Protein AF-A0A2V7QAJ4-F1 (afdb_monomer_lite)

Radius of gyration: 32.09 Å; chains: 1; bounding box: 69×44×120 Å

Structure (mmCIF, N/CA/C/O backbone):
data_AF-A0A2V7QAJ4-F1
#
_entry.id   AF-A0A2V7QAJ4-F1
#
loop_
_atom_site.group_PDB
_atom_site.id
_atom_site.type_symbol
_atom_site.label_atom_id
_atom_site.label_alt_id
_atom_site.label_comp_id
_atom_site.label_asym_id
_atom_site.label_entity_id
_atom_site.label_seq_id
_atom_site.pdbx_PDB_ins_code
_atom_site.Cartn_x
_atom_site.Cartn_y
_atom_site.Cartn_z
_atom_site.occupancy
_atom_site.B_iso_or_equiv
_atom_site.auth_seq_id
_atom_site.auth_comp_id
_atom_site.auth_asym_id
_atom_site.auth_atom_id
_atom_site.pdbx_PDB_model_num
ATOM 1 N N . MET A 1 1 ? 39.651 -13.784 -76.657 1.00 43.91 1 MET A N 1
ATOM 2 C CA . MET A 1 1 ? 39.471 -14.803 -75.606 1.00 43.91 1 MET A CA 1
ATOM 3 C C . MET A 1 1 ? 40.485 -14.527 -74.500 1.00 43.91 1 MET A C 1
ATOM 5 O O . MET A 1 1 ? 41.572 -15.061 -74.584 1.00 43.91 1 MET A O 1
ATOM 9 N N . VAL A 1 2 ? 40.172 -13.654 -73.534 1.00 36.41 2 VAL A N 1
ATOM 10 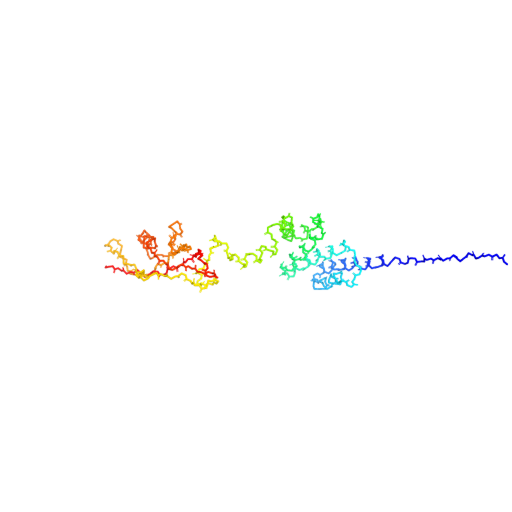C CA . VAL A 1 2 ? 40.742 -13.647 -72.169 1.00 36.41 2 VAL A CA 1
ATOM 11 C C . VAL A 1 2 ? 39.676 -13.014 -71.274 1.00 36.41 2 VAL A C 1
ATOM 13 O O . VAL A 1 2 ? 39.059 -12.019 -71.649 1.00 36.41 2 VAL A O 1
ATOM 16 N N . ALA A 1 3 ? 39.391 -13.705 -70.178 1.00 40.41 3 ALA A N 1
ATOM 17 C CA . ALA A 1 3 ? 38.249 -13.535 -69.302 1.00 40.41 3 ALA A CA 1
ATOM 18 C C . ALA A 1 3 ? 38.447 -12.413 -68.272 1.00 40.41 3 ALA A C 1
ATOM 20 O O . ALA A 1 3 ? 39.547 -11.900 -68.082 1.00 40.41 3 ALA A O 1
ATOM 21 N N . GLY A 1 4 ? 37.329 -12.032 -67.655 1.00 43.16 4 GLY A N 1
ATOM 22 C CA . GLY A 1 4 ? 37.155 -10.833 -66.851 1.00 43.16 4 GLY A CA 1
ATOM 23 C C . GLY A 1 4 ? 37.931 -10.773 -65.537 1.00 43.16 4 GLY A C 1
ATOM 24 O O . GLY A 1 4 ? 38.323 -11.779 -64.955 1.00 43.16 4 GLY A O 1
ATOM 25 N N . LEU A 1 5 ? 38.015 -9.551 -65.023 1.00 40.97 5 LEU A N 1
ATOM 26 C CA . LEU A 1 5 ? 38.051 -9.274 -63.593 1.00 40.97 5 LEU A CA 1
ATOM 27 C C . LEU A 1 5 ? 37.126 -8.081 -63.347 1.00 40.97 5 LEU A C 1
ATOM 29 O O . LEU A 1 5 ? 37.508 -6.922 -63.487 1.00 40.97 5 LEU A O 1
ATOM 33 N N . ALA A 1 6 ? 35.865 -8.388 -63.044 1.00 43.94 6 ALA A N 1
ATOM 34 C CA . ALA A 1 6 ? 34.938 -7.421 -62.484 1.00 43.94 6 ALA A CA 1
ATOM 35 C C . ALA A 1 6 ? 35.258 -7.309 -60.991 1.00 43.94 6 ALA A C 1
ATOM 37 O O . ALA A 1 6 ? 34.938 -8.200 -60.205 1.00 43.94 6 ALA A O 1
ATOM 38 N N . LEU A 1 7 ? 35.945 -6.232 -60.615 1.00 40.53 7 LEU A N 1
ATOM 39 C CA . LEU A 1 7 ? 36.158 -5.868 -59.223 1.00 40.53 7 LEU A CA 1
ATOM 40 C C . LEU A 1 7 ? 34.846 -5.263 -58.703 1.00 40.53 7 LEU A C 1
ATOM 42 O O . LEU A 1 7 ? 34.593 -4.069 -58.857 1.00 40.53 7 LEU A O 1
ATOM 46 N N . ALA A 1 8 ? 33.975 -6.107 -58.152 1.00 45.41 8 ALA A N 1
ATOM 47 C CA . ALA A 1 8 ? 32.801 -5.657 -57.418 1.00 45.41 8 ALA A CA 1
ATOM 48 C C . ALA A 1 8 ? 33.274 -5.044 -56.093 1.00 45.41 8 ALA A C 1
ATOM 50 O O . ALA A 1 8 ? 33.568 -5.746 -55.127 1.00 45.41 8 ALA A O 1
ATOM 51 N N . LEU A 1 9 ? 33.406 -3.718 -56.076 1.00 42.41 9 LEU A N 1
ATOM 52 C CA . LEU A 1 9 ? 33.613 -2.950 -54.859 1.00 42.41 9 LEU A CA 1
ATOM 53 C C . LEU A 1 9 ? 32.264 -2.873 -54.133 1.00 42.41 9 LEU A C 1
ATOM 55 O O . LEU A 1 9 ? 31.487 -1.938 -54.320 1.00 42.41 9 LEU A O 1
ATOM 59 N N . GLU A 1 10 ? 31.954 -3.900 -53.347 1.00 47.50 10 GLU A N 1
ATOM 60 C CA . GLU A 1 10 ? 30.827 -3.861 -52.421 1.00 47.50 10 GLU A CA 1
ATOM 61 C C . GLU A 1 10 ? 31.155 -2.851 -51.317 1.00 47.50 10 GLU A C 1
ATOM 63 O O . GLU A 1 10 ? 31.807 -3.154 -50.316 1.00 47.50 10 GLU A O 1
ATOM 68 N N . LEU A 1 11 ? 30.721 -1.607 -51.520 1.00 44.81 11 LEU A N 1
ATOM 69 C CA . LEU A 1 11 ? 30.585 -0.623 -50.456 1.00 44.81 11 LEU A CA 1
ATOM 70 C C . LEU A 1 11 ? 29.488 -1.122 -49.515 1.00 44.81 11 LEU A C 1
ATOM 72 O O . LEU A 1 11 ? 28.320 -0.754 -49.634 1.00 44.81 11 LEU A O 1
ATOM 76 N N . GLY A 1 12 ? 29.879 -1.978 -48.574 1.00 48.22 12 GLY A N 1
ATOM 77 C CA . GLY A 1 12 ? 29.101 -2.276 -47.385 1.00 48.22 12 GLY A CA 1
ATOM 78 C C . GLY A 1 12 ? 28.937 -0.993 -46.581 1.00 48.22 12 GLY A C 1
ATOM 79 O O . GLY A 1 12 ? 29.720 -0.701 -45.681 1.00 48.22 12 GLY A O 1
ATOM 80 N N . VAL A 1 13 ? 27.931 -0.192 -46.929 1.00 47.53 13 VAL A N 1
ATOM 81 C CA . VAL A 1 13 ? 27.466 0.916 -46.101 1.00 47.53 13 VAL A CA 1
ATOM 82 C C . VAL A 1 13 ? 26.958 0.279 -44.819 1.00 47.53 13 VAL A C 1
ATOM 84 O O . VAL A 1 13 ? 25.861 -0.263 -44.792 1.00 47.53 13 VAL A O 1
ATOM 87 N N . THR A 1 14 ? 27.768 0.297 -43.763 1.00 45.50 14 THR A N 1
ATOM 88 C CA . THR A 1 14 ? 27.330 -0.082 -42.421 1.00 45.50 14 THR A CA 1
ATOM 89 C C . THR A 1 14 ? 26.344 0.988 -41.943 1.00 45.50 14 THR A C 1
ATOM 91 O O . THR A 1 14 ? 26.785 2.076 -41.559 1.00 45.50 14 THR A O 1
ATOM 94 N N . PRO A 1 15 ? 25.021 0.740 -41.917 1.00 55.50 15 PRO A N 1
ATOM 95 C CA . PRO A 1 15 ? 24.045 1.763 -41.535 1.00 55.50 15 PRO A CA 1
ATOM 96 C C . PRO A 1 15 ? 24.097 2.070 -40.028 1.00 55.50 15 PRO A C 1
ATOM 98 O O . PRO A 1 15 ? 23.429 2.982 -39.547 1.00 55.50 15 PRO A O 1
ATOM 101 N N . GLY A 1 16 ? 24.887 1.303 -39.267 1.00 54.41 16 GLY A N 1
ATOM 102 C CA . GLY A 1 16 ? 24.935 1.361 -37.810 1.00 54.41 16 GLY A CA 1
ATOM 103 C C . GLY A 1 16 ? 25.541 2.645 -37.248 1.00 54.41 16 GLY A C 1
ATOM 104 O O . GLY A 1 16 ? 25.055 3.137 -36.237 1.00 54.41 16 GLY A O 1
ATOM 105 N N . VAL A 1 17 ? 26.550 3.233 -37.901 1.00 59.56 17 VAL A N 1
ATOM 106 C CA . VAL A 1 17 ? 27.329 4.330 -37.292 1.00 59.56 17 VAL A CA 1
ATOM 107 C C . VAL A 1 17 ? 26.539 5.644 -37.242 1.00 59.56 17 VAL A C 1
ATOM 109 O O . VAL A 1 17 ? 26.526 6.316 -36.213 1.00 59.56 17 VAL A O 1
ATOM 112 N N . ALA A 1 18 ? 25.820 5.995 -38.314 1.00 59.19 18 ALA A N 1
ATOM 113 C CA . ALA A 1 18 ? 25.045 7.240 -38.372 1.00 59.19 18 ALA A CA 1
ATOM 114 C C . ALA A 1 18 ? 23.771 7.195 -37.502 1.00 59.19 18 ALA A C 1
ATOM 116 O O . ALA A 1 18 ? 23.409 8.196 -36.883 1.00 59.19 18 ALA A O 1
ATOM 117 N N . GLY A 1 19 ? 23.104 6.036 -37.421 1.00 58.62 19 GLY A N 1
ATOM 118 C CA . GLY A 1 19 ? 21.935 5.842 -36.552 1.00 58.62 19 GLY A CA 1
ATOM 119 C C . GLY A 1 19 ? 22.295 5.870 -35.064 1.00 58.62 19 GLY A C 1
ATOM 120 O O . GLY A 1 19 ? 21.632 6.543 -34.276 1.00 58.62 19 GLY A O 1
ATOM 121 N N . GLN A 1 20 ? 23.406 5.226 -34.700 1.00 60.25 20 GLN A N 1
ATOM 122 C CA . GLN A 1 20 ? 23.940 5.221 -33.339 1.00 60.25 20 GLN A CA 1
ATOM 123 C C . GLN A 1 20 ? 24.362 6.621 -32.868 1.00 60.25 20 GLN A C 1
ATOM 125 O O . GLN A 1 20 ? 24.009 7.020 -31.759 1.00 60.25 20 GLN A O 1
ATOM 130 N N . ALA A 1 21 ? 25.055 7.395 -33.714 1.00 62.06 21 ALA A N 1
ATOM 131 C CA . ALA A 1 21 ? 25.419 8.780 -33.399 1.00 62.06 21 ALA A CA 1
ATOM 132 C C . ALA A 1 21 ? 24.175 9.634 -33.099 1.00 62.06 21 ALA A C 1
ATOM 134 O O . ALA A 1 21 ? 24.108 10.307 -32.074 1.00 62.06 21 ALA A O 1
ATOM 135 N N . ARG A 1 22 ? 23.122 9.489 -33.916 1.00 81.31 22 ARG A N 1
ATOM 136 C CA . ARG A 1 22 ? 21.853 10.203 -33.729 1.00 81.31 22 ARG A CA 1
ATOM 137 C C . ARG A 1 22 ? 21.166 9.868 -32.399 1.00 81.31 22 ARG A C 1
ATOM 139 O O . ARG A 1 22 ? 20.592 10.755 -31.773 1.00 81.31 22 ARG A O 1
ATOM 146 N N . ALA A 1 23 ? 21.203 8.610 -31.956 1.00 84.12 23 ALA A N 1
ATOM 147 C CA . ALA A 1 23 ? 20.630 8.211 -30.670 1.00 84.12 23 ALA A CA 1
ATOM 148 C C . ALA A 1 23 ? 21.408 8.814 -29.487 1.00 84.12 23 ALA A C 1
ATOM 150 O O . ALA A 1 23 ? 20.804 9.377 -28.571 1.00 84.12 23 ALA A O 1
ATOM 151 N N . ALA A 1 24 ? 22.741 8.757 -29.530 1.00 85.38 24 ALA A N 1
ATOM 152 C CA . ALA A 1 24 ? 23.599 9.351 -28.508 1.00 85.38 24 ALA A CA 1
ATOM 153 C C . ALA A 1 24 ? 23.416 10.880 -28.406 1.00 85.38 24 ALA A C 1
ATOM 155 O O . ALA A 1 24 ? 23.340 11.421 -27.294 1.00 85.38 24 ALA A O 1
ATOM 156 N N . ASP A 1 25 ? 23.263 11.562 -29.544 1.00 89.88 25 ASP A N 1
ATOM 157 C CA . ASP A 1 25 ? 22.995 13.002 -29.613 1.00 89.88 25 ASP A CA 1
ATOM 158 C C . ASP A 1 25 ? 21.660 13.360 -28.949 1.00 89.88 25 ASP A C 1
ATOM 160 O O . ASP A 1 25 ? 21.591 14.299 -28.156 1.00 89.88 25 ASP A O 1
ATOM 164 N N . LEU A 1 26 ? 20.605 12.573 -29.188 1.00 91.56 26 LEU A N 1
ATOM 165 C CA . LEU A 1 26 ? 19.290 12.776 -28.568 1.00 91.56 26 LEU A CA 1
ATOM 166 C C . LEU A 1 26 ? 19.329 12.609 -27.042 1.00 91.56 26 LEU A C 1
ATOM 168 O O . LEU A 1 26 ? 18.737 13.416 -26.324 1.00 91.56 26 LEU A O 1
ATOM 172 N N . VAL A 1 27 ? 20.049 11.608 -26.522 1.00 90.81 27 VAL A N 1
ATOM 173 C CA . VAL A 1 27 ? 20.212 11.429 -25.065 1.00 90.81 27 VAL A CA 1
ATOM 174 C C . VAL A 1 27 ? 21.027 12.576 -24.459 1.00 90.81 27 VAL A C 1
ATOM 176 O O . VAL A 1 27 ? 20.774 13.000 -23.330 1.00 90.81 27 VAL A O 1
ATOM 179 N N . THR A 1 28 ? 22.019 13.093 -25.184 1.00 90.50 28 THR A N 1
ATOM 180 C CA . THR A 1 28 ? 22.813 14.255 -24.750 1.00 90.50 28 THR A CA 1
ATOM 181 C C . THR A 1 28 ? 21.965 15.527 -24.736 1.00 90.50 28 THR A C 1
ATOM 183 O O . THR A 1 28 ? 21.948 16.245 -23.736 1.00 90.50 28 THR A O 1
ATOM 186 N N . ALA A 1 29 ? 21.173 15.757 -25.784 1.00 91.62 29 ALA A N 1
ATOM 187 C CA . ALA A 1 29 ? 20.234 16.869 -25.859 1.00 91.62 29 ALA A CA 1
ATOM 188 C C . ALA A 1 29 ? 19.175 16.800 -24.746 1.00 91.62 29 ALA A C 1
ATOM 190 O O . ALA A 1 29 ? 18.878 17.815 -24.120 1.00 91.62 29 ALA A O 1
ATOM 191 N N . ALA A 1 30 ? 18.653 15.612 -24.431 1.00 93.62 30 ALA A N 1
ATOM 192 C CA . ALA A 1 30 ? 17.690 15.434 -23.345 1.00 93.62 30 ALA A CA 1
ATOM 193 C C . ALA A 1 30 ? 18.258 15.815 -21.967 1.00 93.62 30 ALA A C 1
ATOM 195 O O . ALA A 1 30 ? 17.577 16.463 -21.175 1.00 93.62 30 ALA A O 1
ATOM 196 N N . ARG A 1 31 ? 19.521 15.465 -21.693 1.00 90.25 31 ARG A N 1
ATOM 197 C CA . ARG A 1 31 ? 20.224 15.873 -20.464 1.00 90.25 31 ARG A CA 1
ATOM 198 C C . ARG A 1 31 ? 20.394 17.387 -20.372 1.00 90.25 31 ARG A C 1
ATOM 200 O O . ARG A 1 31 ? 20.190 17.957 -19.304 1.00 90.25 31 ARG A O 1
ATOM 207 N N . ALA A 1 32 ? 20.715 18.043 -21.486 1.00 90.50 32 ALA A N 1
ATOM 208 C CA . ALA A 1 32 ? 20.795 19.500 -21.531 1.00 90.50 32 ALA A CA 1
ATOM 209 C C . ALA A 1 32 ? 19.436 20.157 -21.216 1.00 90.50 32 ALA A C 1
ATOM 211 O O . ALA A 1 32 ? 19.395 21.158 -20.503 1.00 90.50 32 ALA A O 1
ATOM 212 N N . GLN A 1 33 ? 18.321 19.564 -21.666 1.00 91.25 33 GLN A N 1
ATOM 213 C CA . GLN A 1 33 ? 16.976 20.054 -21.331 1.00 91.25 33 GLN A CA 1
ATOM 214 C C . GLN A 1 33 ? 16.664 19.956 -19.833 1.00 91.25 33 GLN A C 1
ATOM 216 O O . GLN A 1 33 ? 16.015 20.852 -19.300 1.00 91.25 33 GLN A O 1
ATOM 221 N N . LEU A 1 34 ? 17.154 18.920 -19.141 1.00 87.94 34 LEU A N 1
ATOM 222 C CA . LEU A 1 34 ? 17.021 18.821 -17.684 1.00 87.94 34 LEU A CA 1
ATOM 223 C C . LEU A 1 34 ? 17.741 19.977 -16.976 1.00 87.94 34 LEU A C 1
ATOM 225 O O . LEU A 1 34 ? 17.144 20.624 -16.122 1.00 87.94 34 LEU A O 1
ATOM 229 N N . GLY A 1 35 ? 18.983 20.282 -17.371 1.00 84.00 35 GLY A N 1
ATOM 230 C CA . GLY A 1 35 ? 19.733 21.419 -16.820 1.00 84.00 35 GLY A CA 1
ATOM 231 C C . GLY A 1 35 ? 19.075 22.778 -17.093 1.00 84.00 35 GLY A C 1
ATOM 232 O O . GLY A 1 35 ? 19.204 23.696 -16.292 1.00 84.00 35 GLY A O 1
ATOM 233 N N . ALA A 1 36 ? 18.325 22.891 -18.193 1.00 88.19 36 ALA A N 1
ATOM 234 C CA . ALA A 1 36 ? 17.549 24.079 -18.547 1.00 88.19 36 ALA A CA 1
ATOM 235 C C . ALA A 1 36 ? 16.146 24.138 -17.899 1.00 88.19 36 ALA A C 1
ATOM 237 O O . ALA A 1 36 ? 15.409 25.087 -18.154 1.00 88.19 36 ALA A O 1
ATOM 238 N N . GLY A 1 37 ? 15.743 23.135 -17.106 1.00 87.44 37 GLY A N 1
ATOM 239 C CA . GLY A 1 37 ? 14.404 23.044 -16.500 1.00 87.44 37 GLY A CA 1
ATOM 240 C C . GLY A 1 37 ? 13.281 22.611 -17.457 1.00 87.44 37 GLY A C 1
ATOM 241 O O . GLY A 1 37 ? 12.123 22.506 -17.056 1.00 87.44 37 GLY A O 1
ATOM 242 N N . ASN A 1 38 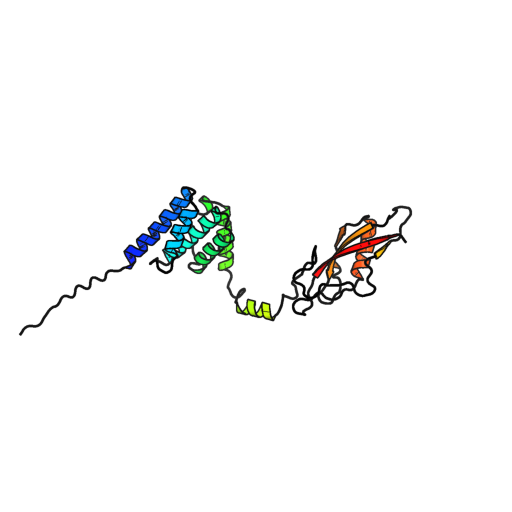? 13.599 22.293 -18.712 1.00 91.62 38 ASN A N 1
ATOM 243 C CA . ASN A 1 38 ? 12.644 21.939 -19.766 1.00 91.62 38 ASN A CA 1
ATOM 244 C C . ASN A 1 38 ? 12.375 20.427 -19.805 1.00 91.62 38 ASN A C 1
ATOM 246 O O . ASN A 1 38 ? 12.629 19.743 -20.803 1.00 91.62 38 ASN A O 1
ATOM 250 N N . VAL A 1 39 ? 11.864 19.889 -18.701 1.00 91.81 39 VAL A N 1
ATOM 251 C CA . VAL A 1 39 ? 11.714 18.439 -18.496 1.00 91.81 39 VAL A CA 1
ATOM 252 C C . VAL A 1 39 ? 10.883 17.768 -19.602 1.00 91.81 39 VAL A C 1
ATOM 254 O O . VAL A 1 39 ? 11.243 16.694 -20.083 1.00 91.81 39 VAL A O 1
ATOM 257 N N . ASP A 1 40 ? 9.813 18.410 -20.072 1.00 92.19 40 ASP A N 1
ATOM 258 C CA . ASP A 1 40 ? 8.952 17.863 -21.129 1.00 92.19 40 ASP A CA 1
ATOM 259 C C . ASP A 1 40 ? 9.665 17.691 -22.471 1.00 92.19 40 ASP A C 1
ATOM 261 O O . ASP A 1 40 ? 9.545 16.642 -23.108 1.00 92.19 40 ASP A O 1
ATOM 265 N N . SER A 1 41 ? 10.472 18.675 -22.866 1.00 93.25 41 SER A N 1
ATOM 266 C CA . SER A 1 41 ? 11.279 18.607 -24.087 1.00 93.25 41 SER A CA 1
ATOM 267 C C . SER A 1 41 ? 12.276 17.454 -24.024 1.00 93.25 41 SER A C 1
ATOM 269 O O . SER A 1 41 ? 12.436 16.707 -24.989 1.00 93.25 41 SER A O 1
ATOM 271 N N . GLY A 1 42 ? 12.911 17.255 -22.867 1.00 93.44 42 GLY A N 1
ATOM 272 C CA . GLY A 1 42 ? 13.821 16.132 -22.671 1.00 93.44 42 GLY A CA 1
ATOM 273 C C . GLY A 1 42 ? 13.116 14.771 -22.736 1.00 93.44 42 GLY A C 1
ATOM 274 O O . GLY A 1 42 ? 13.637 13.843 -23.353 1.00 93.44 42 GLY A O 1
ATOM 275 N N . LEU A 1 43 ? 11.902 14.648 -22.187 1.00 95.75 43 LEU A N 1
ATOM 276 C CA . LEU A 1 43 ? 11.114 13.412 -22.271 1.00 95.75 43 LEU A CA 1
ATOM 277 C C . LEU A 1 43 ? 10.720 13.061 -23.712 1.00 95.75 43 LEU A C 1
ATOM 279 O O . LEU A 1 43 ? 10.751 11.884 -24.073 1.00 95.75 43 LEU A O 1
ATOM 283 N N . VAL A 1 44 ? 10.391 14.058 -24.539 1.00 95.25 44 VAL A N 1
ATOM 284 C CA . VAL A 1 44 ? 10.104 13.854 -25.970 1.00 95.25 44 VAL A CA 1
ATOM 285 C C . VAL A 1 44 ? 11.341 13.334 -26.705 1.00 95.25 44 VAL A C 1
ATOM 287 O O . VAL A 1 44 ? 11.245 12.348 -27.434 1.00 95.25 44 VAL A O 1
ATOM 290 N N . LEU A 1 45 ? 12.512 13.935 -26.468 1.00 94.25 45 LEU A N 1
ATOM 291 C CA . LEU A 1 45 ? 13.774 13.512 -27.090 1.00 94.25 45 LEU A CA 1
ATOM 292 C C . LEU A 1 45 ? 14.128 12.059 -26.748 1.00 94.25 45 LEU A C 1
ATOM 294 O O . LEU A 1 45 ? 14.516 11.289 -27.624 1.00 94.25 45 LEU A O 1
ATOM 298 N N . LEU A 1 46 ? 13.938 11.656 -25.492 1.00 95.75 46 LEU A N 1
ATOM 299 C CA . LEU A 1 46 ? 14.171 10.275 -25.059 1.00 95.75 46 LEU A CA 1
ATOM 300 C C . LEU A 1 46 ? 13.131 9.307 -25.629 1.00 95.75 46 LEU A C 1
ATOM 302 O O . LEU A 1 46 ? 13.461 8.164 -25.933 1.00 95.75 46 LEU A O 1
ATOM 306 N N . GLY A 1 47 ? 11.893 9.767 -25.831 1.00 92.81 47 GLY A N 1
ATOM 307 C CA . GLY A 1 47 ? 10.864 9.014 -26.546 1.00 92.81 47 GLY A CA 1
ATOM 308 C C . GLY A 1 47 ? 11.292 8.635 -27.965 1.00 92.81 47 GLY A C 1
ATOM 309 O O . GLY A 1 47 ? 11.062 7.503 -28.374 1.00 92.81 47 GLY A O 1
ATOM 310 N N . LEU A 1 48 ? 11.989 9.530 -28.676 1.00 90.81 48 LEU A N 1
ATOM 311 C CA . LEU A 1 48 ? 12.503 9.256 -30.024 1.00 90.81 48 LEU A CA 1
ATOM 312 C C . LEU A 1 48 ? 13.577 8.160 -30.037 1.00 90.81 48 LEU A C 1
ATOM 314 O O . LEU A 1 48 ? 13.612 7.358 -30.964 1.00 90.81 48 LEU A O 1
ATOM 318 N N . VAL A 1 49 ? 14.439 8.098 -29.016 1.00 92.25 49 VAL A N 1
ATOM 319 C CA . VAL A 1 49 ? 15.468 7.043 -28.899 1.00 92.25 49 VAL A CA 1
ATOM 320 C C . VAL A 1 49 ? 14.842 5.682 -28.599 1.00 92.25 49 VAL A C 1
ATOM 322 O O . VAL A 1 49 ? 15.323 4.654 -29.071 1.00 92.25 49 VAL A O 1
ATOM 325 N N . LEU A 1 50 ? 13.768 5.677 -27.807 1.00 92.19 50 LEU A N 1
ATOM 326 C CA . LEU A 1 50 ? 13.064 4.465 -27.388 1.00 92.19 50 LEU A CA 1
ATOM 327 C C . LEU A 1 50 ? 12.022 3.982 -28.403 1.00 92.19 50 LEU A C 1
ATOM 329 O O . LEU A 1 50 ? 11.489 2.884 -28.238 1.00 92.19 50 LEU A O 1
ATOM 333 N N . ASP A 1 51 ? 11.732 4.764 -29.443 1.00 88.44 51 ASP A N 1
ATOM 334 C CA . ASP A 1 51 ? 10.901 4.310 -30.550 1.00 88.44 51 ASP A CA 1
ATOM 335 C C . ASP A 1 51 ? 11.598 3.142 -31.264 1.00 88.44 51 ASP A C 1
ATOM 337 O O . ASP A 1 51 ? 12.751 3.234 -31.687 1.00 88.44 51 ASP A O 1
ATOM 341 N N . SER A 1 52 ? 10.875 2.032 -31.417 1.00 76.38 52 SER A N 1
ATOM 342 C CA . SER A 1 52 ? 11.320 0.834 -32.141 1.00 76.38 52 SER A CA 1
ATOM 343 C C . SER A 1 52 ? 11.815 1.105 -33.569 1.00 76.38 52 SER A C 1
ATOM 345 O O . SER A 1 52 ? 12.581 0.312 -34.112 1.00 76.38 52 SER A O 1
ATOM 347 N N . ARG A 1 53 ? 11.391 2.221 -34.173 1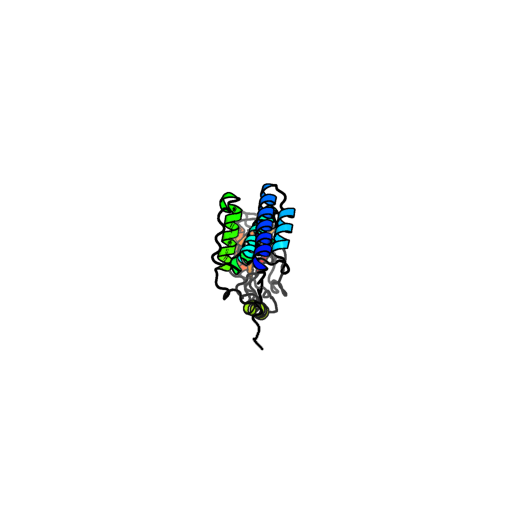.00 80.50 53 ARG A N 1
ATOM 348 C CA . ARG A 1 53 ? 11.775 2.667 -35.517 1.00 80.50 53 ARG A CA 1
ATOM 349 C C . ARG A 1 53 ? 13.155 3.324 -35.552 1.00 80.50 53 ARG A C 1
ATOM 351 O O . ARG A 1 53 ? 13.731 3.456 -36.630 1.00 80.50 53 ARG A O 1
ATOM 358 N N . THR A 1 54 ? 13.696 3.731 -34.404 1.00 79.75 54 THR A N 1
ATOM 359 C CA . THR A 1 54 ? 15.023 4.339 -34.304 1.00 79.75 54 THR A CA 1
ATOM 360 C C . THR A 1 54 ? 16.091 3.256 -34.159 1.00 79.75 54 THR A C 1
ATOM 362 O O . THR A 1 54 ? 16.039 2.394 -33.275 1.00 79.75 54 THR A O 1
ATOM 365 N N . VAL A 1 55 ? 17.106 3.314 -35.024 1.00 80.44 55 VAL A N 1
ATOM 366 C CA . VAL A 1 55 ? 18.293 2.458 -34.921 1.00 80.44 55 VAL A CA 1
ATOM 367 C C . VAL A 1 55 ? 19.157 2.969 -33.767 1.00 80.44 55 VAL A C 1
ATOM 369 O O . VAL A 1 55 ? 19.946 3.891 -33.937 1.00 80.44 55 VAL A O 1
ATOM 372 N N . ALA A 1 56 ? 18.979 2.378 -32.588 1.00 83.50 56 ALA A N 1
ATOM 373 C CA . ALA A 1 56 ? 19.736 2.675 -31.375 1.00 83.50 56 ALA A CA 1
ATOM 374 C C . ALA A 1 56 ? 20.422 1.403 -30.864 1.00 83.50 56 ALA A C 1
ATOM 376 O O . ALA A 1 56 ? 19.859 0.305 -30.965 1.00 83.50 56 ALA A O 1
ATOM 377 N N . THR A 1 57 ? 21.626 1.533 -30.302 1.00 86.25 57 THR A N 1
ATOM 378 C CA . THR A 1 57 ? 22.277 0.390 -29.652 1.00 86.25 57 THR A CA 1
ATOM 379 C C . THR A 1 57 ? 21.562 0.037 -28.351 1.00 86.25 57 THR A C 1
ATOM 381 O O . THR A 1 57 ? 20.815 0.837 -27.789 1.00 86.25 57 THR A O 1
ATOM 384 N N . GLU A 1 58 ? 21.796 -1.169 -27.838 1.00 86.44 58 GLU A N 1
ATOM 385 C CA . GLU A 1 58 ? 21.293 -1.562 -26.518 1.00 86.44 58 GLU A CA 1
ATOM 386 C C . GLU A 1 58 ? 21.763 -0.593 -25.425 1.00 86.44 58 GLU A C 1
ATOM 388 O O . GLU A 1 58 ? 20.955 -0.123 -24.627 1.00 86.44 58 GLU A O 1
ATOM 393 N N . ARG A 1 59 ? 23.036 -0.181 -25.473 1.00 86.12 59 ARG A N 1
ATOM 394 C CA . ARG A 1 59 ? 23.601 0.833 -24.575 1.00 86.12 59 ARG A CA 1
ATOM 395 C C . ARG A 1 59 ? 22.866 2.174 -24.678 1.00 86.12 59 ARG A C 1
ATOM 397 O O . ARG A 1 59 ? 22.587 2.785 -23.649 1.00 86.12 59 ARG A O 1
ATOM 404 N N . ASP A 1 60 ? 22.528 2.628 -25.886 1.00 87.62 60 ASP A N 1
ATOM 405 C CA . ASP A 1 60 ? 21.782 3.882 -26.079 1.00 87.62 60 ASP A CA 1
ATOM 406 C C . ASP A 1 60 ? 20.366 3.788 -25.508 1.00 87.62 60 ASP A C 1
ATOM 408 O O . ASP A 1 60 ? 19.893 4.733 -24.877 1.00 87.62 60 ASP A O 1
ATOM 412 N N . ARG A 1 61 ? 19.703 2.635 -25.668 1.00 91.31 61 ARG A N 1
ATOM 413 C CA . ARG A 1 61 ? 18.368 2.390 -25.104 1.00 91.31 61 ARG A CA 1
ATOM 414 C C . ARG A 1 61 ? 18.392 2.343 -23.582 1.00 91.31 61 ARG A C 1
ATOM 416 O O . ARG A 1 61 ? 17.555 2.986 -22.954 1.00 91.31 61 ARG A O 1
ATOM 423 N N . VAL A 1 62 ? 19.365 1.652 -22.989 1.00 93.19 62 VAL A N 1
ATOM 424 C CA . VAL A 1 62 ? 19.560 1.622 -21.531 1.00 93.19 62 VAL A CA 1
ATOM 425 C C . VAL A 1 62 ? 19.808 3.034 -21.000 1.00 93.19 62 VAL A C 1
ATOM 427 O O . VAL A 1 62 ? 19.114 3.475 -20.084 1.00 93.19 62 VAL A O 1
ATOM 430 N N . ASN A 1 63 ? 20.712 3.790 -21.629 1.00 91.94 63 ASN A N 1
ATOM 431 C CA . ASN A 1 63 ? 20.967 5.184 -21.267 1.00 91.94 63 ASN A CA 1
ATOM 432 C C . ASN A 1 63 ? 19.708 6.053 -21.391 1.00 91.94 63 ASN A C 1
ATOM 434 O O . ASN A 1 63 ? 19.421 6.856 -20.502 1.00 91.94 63 ASN A O 1
ATOM 438 N N . ALA A 1 64 ? 18.936 5.889 -22.465 1.00 94.56 64 ALA A N 1
ATOM 439 C CA . ALA A 1 64 ? 17.702 6.634 -22.662 1.00 94.56 64 ALA A CA 1
ATOM 440 C C . ALA A 1 64 ? 16.636 6.291 -21.609 1.00 94.56 64 ALA A C 1
ATOM 442 O O . ALA A 1 64 ? 15.941 7.191 -21.140 1.00 94.56 64 ALA A O 1
ATOM 443 N N . LEU A 1 65 ? 16.526 5.025 -21.192 1.00 96.44 65 LEU A N 1
ATOM 444 C CA . LEU A 1 65 ? 15.622 4.591 -20.121 1.00 96.44 65 LEU A CA 1
ATOM 445 C C . LEU A 1 65 ? 16.015 5.177 -18.762 1.00 96.44 65 LEU A C 1
ATOM 447 O O . LEU A 1 65 ? 15.145 5.677 -18.049 1.00 96.44 65 LEU A O 1
ATOM 451 N N . VAL A 1 66 ? 17.309 5.186 -18.424 1.00 95.75 66 VAL A N 1
ATOM 452 C CA . VAL A 1 66 ? 17.802 5.827 -17.193 1.00 95.75 66 VAL A CA 1
ATOM 453 C C . VAL A 1 66 ? 17.423 7.301 -17.181 1.00 95.75 66 VAL A C 1
ATOM 455 O O . VAL A 1 66 ? 16.751 7.755 -16.258 1.00 95.75 66 VAL A O 1
ATOM 458 N N . TRP A 1 67 ? 17.787 8.045 -18.227 1.00 95.06 67 TRP A N 1
ATOM 459 C CA . TRP A 1 67 ? 17.491 9.476 -18.286 1.00 95.06 67 TRP A CA 1
ATOM 460 C C . TRP A 1 67 ? 15.995 9.757 -18.358 1.00 95.06 67 TRP A C 1
ATOM 462 O O . TRP A 1 67 ? 15.536 10.735 -17.778 1.00 95.06 67 TRP A O 1
ATOM 472 N N . ARG A 1 68 ? 15.197 8.873 -18.968 1.00 96.81 68 ARG A N 1
ATOM 473 C CA . ARG A 1 68 ? 13.738 9.015 -18.957 1.00 96.81 68 ARG A CA 1
ATOM 474 C C . ARG A 1 68 ? 13.221 8.896 -17.533 1.00 96.81 68 ARG A C 1
ATOM 476 O O . ARG A 1 68 ? 12.384 9.700 -17.144 1.00 96.81 68 ARG A O 1
ATOM 483 N N . GLY A 1 69 ? 13.755 7.961 -16.749 1.00 95.38 69 GLY A N 1
ATOM 484 C CA . GLY A 1 69 ? 13.425 7.836 -15.335 1.00 95.38 69 GLY A CA 1
ATOM 485 C C . GLY A 1 69 ? 13.794 9.080 -14.526 1.00 95.38 69 GLY A C 1
ATOM 486 O O . GLY A 1 69 ? 12.949 9.602 -13.805 1.00 95.38 69 GLY A O 1
ATOM 487 N N . VAL A 1 70 ? 15.001 9.620 -14.727 1.00 95.50 70 VAL A N 1
ATOM 488 C CA . VAL A 1 70 ? 15.453 10.865 -14.078 1.00 95.50 70 VAL A CA 1
ATOM 489 C C . VAL A 1 70 ? 14.520 12.034 -14.405 1.00 95.50 70 VAL A C 1
ATOM 491 O O . VAL A 1 70 ? 14.063 12.736 -13.509 1.00 95.50 70 VAL A O 1
ATOM 494 N N . LEU A 1 71 ? 14.183 12.238 -15.681 1.00 94.81 71 LEU A N 1
ATOM 495 C CA . LEU A 1 71 ? 13.301 13.334 -16.080 1.00 94.81 71 LEU A CA 1
ATOM 496 C C . LEU A 1 71 ? 11.868 13.143 -15.549 1.00 94.81 71 LEU A C 1
ATOM 498 O O . LEU A 1 71 ? 11.233 14.114 -15.153 1.00 94.81 71 LEU A O 1
ATOM 502 N N . GLN A 1 72 ? 11.353 11.910 -15.485 1.00 95.38 72 GLN A N 1
ATOM 503 C CA . GLN A 1 72 ? 10.044 11.642 -14.872 1.00 95.38 72 GLN A CA 1
ATOM 504 C C . GLN A 1 72 ? 10.036 11.923 -13.363 1.00 95.38 72 GLN A C 1
ATOM 506 O O . GLN A 1 72 ? 9.035 12.432 -12.862 1.00 95.38 72 GLN A O 1
ATOM 511 N N . TYR A 1 73 ? 11.139 11.646 -12.661 1.00 94.31 73 TYR A N 1
ATOM 512 C CA . TYR A 1 73 ? 11.301 11.969 -11.240 1.00 94.31 73 TYR A CA 1
ATOM 513 C C . TYR A 1 73 ? 11.203 13.481 -11.002 1.00 94.31 73 TYR A C 1
ATOM 515 O O . TYR A 1 73 ? 10.365 13.931 -10.227 1.00 94.31 73 TYR A O 1
ATOM 523 N N . PHE A 1 74 ? 11.941 14.292 -11.768 1.00 91.25 74 PHE A N 1
ATOM 524 C CA . PHE A 1 74 ? 11.844 15.758 -11.673 1.00 91.25 74 PHE A CA 1
ATOM 525 C C . PHE A 1 74 ? 10.474 16.317 -12.090 1.00 91.25 74 PHE A C 1
ATOM 527 O O . PHE A 1 74 ? 10.119 17.431 -11.711 1.00 91.25 74 PHE A O 1
ATOM 534 N N . LYS A 1 75 ? 9.678 15.545 -12.839 1.00 90.75 75 LYS A N 1
ATOM 535 C CA . LYS A 1 75 ? 8.283 15.873 -13.167 1.00 90.75 75 LYS A CA 1
ATOM 536 C C . LYS A 1 75 ? 7.281 15.455 -12.073 1.00 90.75 75 LYS A C 1
ATOM 538 O O . LYS A 1 75 ? 6.088 15.712 -12.226 1.00 90.75 75 LYS A O 1
ATOM 543 N N . GLY A 1 76 ? 7.723 14.774 -11.013 1.00 89.44 76 GLY A N 1
ATOM 544 C CA . GLY A 1 76 ? 6.857 14.213 -9.968 1.00 89.44 76 GLY A CA 1
ATOM 545 C C . GLY A 1 76 ? 6.022 13.015 -10.438 1.00 89.44 76 GLY A C 1
ATOM 546 O O . GLY A 1 76 ? 4.890 12.826 -9.996 1.00 89.44 76 GLY A O 1
ATOM 547 N N . ARG A 1 77 ? 6.523 12.240 -11.411 1.00 89.94 77 ARG A N 1
ATOM 548 C CA . ARG A 1 77 ? 5.848 11.052 -11.966 1.00 89.94 77 ARG A CA 1
ATOM 549 C C . ARG A 1 77 ? 6.547 9.763 -11.543 1.00 89.94 77 ARG A C 1
ATOM 551 O O . ARG A 1 77 ? 7.012 8.989 -12.382 1.00 89.94 77 ARG A O 1
ATOM 558 N N . ASP A 1 78 ? 6.562 9.509 -10.242 1.00 86.19 78 ASP A N 1
ATOM 559 C CA . ASP A 1 78 ? 7.359 8.457 -9.594 1.00 86.19 78 ASP A CA 1
ATOM 560 C C . ASP A 1 78 ? 7.099 7.056 -10.165 1.00 86.19 78 ASP A C 1
ATOM 562 O O . ASP A 1 78 ? 8.025 6.275 -10.379 1.00 86.19 78 ASP A O 1
ATOM 566 N N . SER A 1 79 ? 5.846 6.725 -10.500 1.00 88.12 79 SER A N 1
ATOM 567 C CA . SER A 1 79 ? 5.516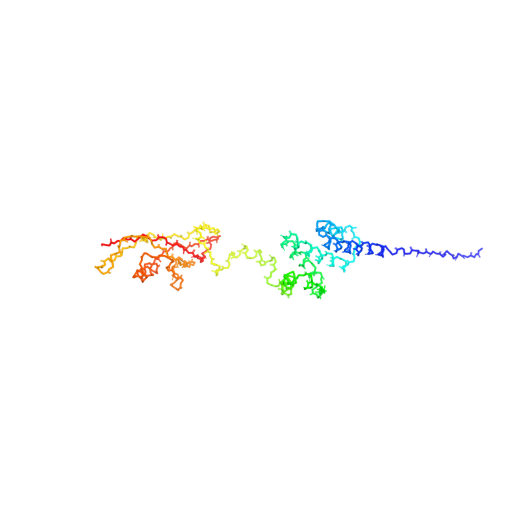 5.427 -11.110 1.00 88.12 79 SER A CA 1
ATOM 568 C C . SER A 1 79 ? 6.186 5.229 -12.474 1.00 88.12 79 SER A C 1
ATOM 570 O O . SER A 1 79 ? 6.709 4.149 -12.746 1.00 88.12 79 SER A O 1
ATOM 572 N N . LEU A 1 80 ? 6.216 6.274 -13.310 1.00 91.19 80 LEU A N 1
ATOM 573 C CA . LEU A 1 80 ? 6.870 6.236 -14.623 1.00 91.19 80 LEU A CA 1
ATOM 574 C C . LEU A 1 80 ? 8.396 6.283 -14.494 1.00 91.19 80 LEU A C 1
ATOM 576 O O . LEU A 1 80 ? 9.101 5.694 -15.320 1.00 91.19 80 LEU A O 1
ATOM 580 N N . ALA A 1 81 ? 8.907 6.962 -13.463 1.00 92.81 81 ALA A N 1
ATOM 581 C CA . ALA A 1 81 ? 10.327 6.967 -13.142 1.00 92.81 81 ALA A CA 1
ATOM 582 C C . ALA A 1 81 ? 10.808 5.552 -12.791 1.00 92.81 81 ALA A C 1
ATOM 584 O O . ALA A 1 81 ? 11.698 5.012 -13.453 1.00 92.81 81 ALA A O 1
ATOM 585 N N . HIS A 1 82 ? 10.132 4.899 -11.841 1.00 95.06 82 HIS A N 1
ATOM 586 C CA . HIS A 1 82 ? 10.426 3.528 -11.430 1.00 95.06 82 HIS A CA 1
ATOM 587 C C . HIS A 1 82 ? 10.294 2.510 -12.564 1.00 95.06 82 HIS A C 1
ATOM 589 O O . HIS A 1 82 ? 11.109 1.594 -12.664 1.00 95.06 82 HIS A O 1
ATOM 595 N N . GLU A 1 83 ? 9.282 2.646 -13.422 1.00 94.62 83 GLU A N 1
ATOM 596 C CA . GLU A 1 83 ? 9.135 1.791 -14.601 1.00 94.62 83 GLU A CA 1
ATOM 597 C C . GLU A 1 83 ? 10.325 1.941 -15.556 1.00 94.62 83 GLU A C 1
ATOM 599 O O . GLU A 1 83 ? 10.897 0.942 -15.990 1.00 94.62 83 GLU A O 1
ATOM 604 N N . SER A 1 84 ? 10.749 3.178 -15.823 1.00 95.56 84 SER A N 1
ATOM 605 C CA . SER A 1 84 ? 11.889 3.451 -16.703 1.00 95.56 84 SER A CA 1
ATOM 606 C C . SER A 1 84 ? 13.191 2.870 -16.135 1.00 95.56 84 SER A C 1
ATOM 608 O O . SER A 1 84 ? 13.930 2.204 -16.860 1.00 95.56 84 SER A O 1
ATOM 610 N N . PHE A 1 85 ? 13.437 3.024 -14.828 1.00 96.00 85 PHE A N 1
ATOM 611 C CA . PHE A 1 85 ? 14.587 2.407 -14.156 1.00 96.00 85 PHE A CA 1
ATOM 612 C C . PHE A 1 85 ? 14.531 0.882 -14.188 1.00 96.00 85 PHE A C 1
ATOM 614 O O . PHE A 1 85 ? 15.541 0.239 -14.470 1.00 96.00 85 PHE A O 1
ATOM 621 N N . ARG A 1 86 ? 13.355 0.287 -13.954 1.00 95.12 86 ARG A N 1
ATOM 622 C CA . ARG A 1 86 ? 13.176 -1.167 -14.023 1.00 95.12 86 ARG A CA 1
ATOM 623 C C . ARG A 1 86 ? 13.506 -1.683 -15.417 1.00 95.12 86 ARG A C 1
ATOM 625 O O . ARG A 1 86 ? 14.244 -2.653 -15.531 1.00 95.12 86 ARG A O 1
ATOM 632 N N . ASN A 1 87 ? 13.006 -1.022 -16.457 1.00 95.19 87 ASN A N 1
ATOM 633 C CA . ASN A 1 87 ? 13.273 -1.405 -17.841 1.00 95.19 87 ASN A CA 1
ATOM 634 C C . ASN A 1 87 ? 14.775 -1.331 -18.162 1.00 95.19 87 ASN A C 1
ATOM 636 O O . ASN A 1 87 ? 15.299 -2.241 -18.799 1.00 95.19 87 ASN A O 1
ATOM 640 N N . ALA A 1 88 ? 15.482 -0.308 -17.664 1.00 95.19 88 ALA A N 1
ATOM 641 C CA . ALA A 1 88 ? 16.936 -0.207 -17.809 1.00 95.19 88 ALA A CA 1
ATOM 642 C C . ALA A 1 88 ? 17.673 -1.356 -17.096 1.00 95.19 88 ALA A C 1
ATOM 644 O O . ALA A 1 88 ? 18.548 -1.984 -17.681 1.00 95.19 88 ALA A O 1
ATOM 645 N N . LEU A 1 89 ? 17.287 -1.665 -15.856 1.00 94.50 89 LEU A N 1
ATOM 646 C CA . LEU A 1 89 ? 17.911 -2.700 -15.022 1.00 94.50 89 LEU A CA 1
ATOM 647 C C . LEU A 1 89 ? 17.585 -4.134 -15.466 1.00 94.50 89 LEU A C 1
ATOM 649 O O . LEU A 1 89 ? 18.334 -5.056 -15.162 1.00 94.50 89 LEU A O 1
ATOM 653 N N . VAL A 1 90 ? 16.464 -4.342 -16.158 1.00 92.19 90 VAL A N 1
ATOM 654 C CA . VAL A 1 90 ? 16.136 -5.627 -16.796 1.00 92.19 90 VAL A CA 1
ATOM 655 C C . VAL A 1 90 ? 17.019 -5.861 -18.022 1.00 92.19 90 VAL A C 1
ATOM 657 O O . VAL A 1 90 ? 17.427 -6.996 -18.252 1.00 92.19 90 VAL A O 1
ATOM 660 N N . MET A 1 91 ? 17.323 -4.804 -18.784 1.00 89.12 91 MET A N 1
ATOM 661 C CA . MET A 1 91 ? 18.245 -4.867 -19.923 1.00 89.12 91 MET A CA 1
ATOM 662 C C . MET A 1 91 ? 19.698 -5.043 -19.462 1.00 89.12 91 MET A C 1
ATOM 664 O O . MET A 1 91 ? 20.387 -5.935 -19.941 1.00 89.12 91 MET A O 1
ATOM 668 N N . ASP A 1 92 ? 20.142 -4.253 -18.482 1.00 92.31 92 ASP A N 1
ATOM 669 C CA . ASP A 1 92 ? 21.470 -4.375 -17.877 1.00 92.31 92 ASP A CA 1
ATOM 670 C C . ASP A 1 92 ? 21.381 -4.436 -16.335 1.00 92.31 92 ASP A C 1
ATOM 672 O O . ASP A 1 92 ? 21.354 -3.407 -15.653 1.00 92.31 92 ASP A O 1
ATOM 676 N N . PRO A 1 93 ? 21.378 -5.645 -15.738 1.00 88.12 93 PRO A N 1
ATOM 677 C CA . PRO A 1 93 ? 21.318 -5.822 -14.281 1.00 88.12 93 PRO A CA 1
ATOM 678 C C . PRO A 1 93 ? 22.561 -5.332 -13.522 1.00 88.12 93 PRO A C 1
ATOM 680 O O . PRO A 1 93 ? 22.537 -5.199 -12.287 1.00 88.12 93 PRO A O 1
ATOM 683 N N . ARG A 1 94 ? 23.670 -5.117 -14.240 1.00 86.75 94 ARG A N 1
ATOM 684 C CA . ARG A 1 94 ? 24.944 -4.629 -13.699 1.00 86.75 94 ARG A CA 1
ATOM 685 C C . ARG A 1 94 ? 25.137 -3.135 -13.941 1.00 86.75 94 ARG A C 1
ATOM 687 O O . ARG A 1 94 ? 26.180 -2.617 -13.563 1.00 86.75 94 ARG A O 1
ATOM 694 N N . LEU A 1 95 ? 24.134 -2.462 -14.500 1.00 90.19 95 LEU A N 1
ATOM 695 C CA . LEU A 1 95 ? 24.150 -1.038 -14.784 1.00 90.19 95 LEU A CA 1
ATOM 696 C C . LEU A 1 95 ? 24.560 -0.217 -13.558 1.00 90.19 95 LEU A C 1
ATOM 698 O O . LEU A 1 95 ? 23.915 -0.249 -12.502 1.00 90.19 95 LEU A O 1
ATOM 702 N N . GLU A 1 96 ? 25.621 0.561 -13.740 1.00 85.69 96 GLU A N 1
ATOM 703 C CA . GLU A 1 96 ? 26.070 1.574 -12.799 1.00 85.69 96 GLU A CA 1
ATOM 704 C C . GLU A 1 96 ? 25.828 2.950 -13.407 1.00 85.69 96 GLU A C 1
ATOM 706 O O . GLU A 1 96 ? 26.362 3.290 -14.463 1.00 85.69 96 GLU A O 1
ATOM 711 N N . VAL A 1 97 ? 25.002 3.751 -12.736 1.00 84.81 97 VAL A N 1
ATOM 712 C CA . VAL A 1 97 ? 24.745 5.132 -13.137 1.00 84.81 97 VAL A CA 1
ATOM 713 C C . VAL A 1 97 ? 25.537 6.039 -12.207 1.00 84.81 97 VAL A C 1
ATOM 715 O O . VAL A 1 97 ? 25.091 6.388 -11.114 1.00 84.81 97 VAL A O 1
ATOM 718 N N . GLY A 1 98 ? 26.745 6.402 -12.631 1.00 79.56 98 GLY A N 1
ATOM 719 C CA . GLY A 1 98 ? 27.514 7.444 -11.957 1.00 79.56 98 GLY A CA 1
ATOM 720 C C . GLY A 1 98 ? 26.783 8.786 -12.040 1.00 79.56 98 GLY A C 1
ATOM 721 O O . GLY A 1 98 ? 26.069 9.046 -13.008 1.00 79.56 98 GLY A O 1
ATOM 722 N N . GLY A 1 99 ? 26.950 9.654 -11.044 1.00 78.88 99 GLY A N 1
ATOM 723 C CA . GLY A 1 99 ? 26.386 11.006 -11.108 1.00 78.88 99 GLY A CA 1
ATOM 724 C C . GLY A 1 99 ? 25.058 11.203 -10.375 1.00 78.88 99 GLY A C 1
ATOM 725 O O . GLY A 1 99 ? 24.745 12.335 -10.026 1.00 78.88 99 GLY A O 1
ATOM 726 N N . LEU A 1 100 ? 24.266 10.149 -10.122 1.00 85.62 100 LEU A N 1
ATOM 727 C CA . LEU A 1 100 ? 22.903 10.327 -9.587 1.00 85.62 100 LEU A CA 1
ATOM 728 C C . LEU A 1 100 ? 22.888 10.988 -8.208 1.00 85.62 100 LEU A C 1
ATOM 730 O O . LEU A 1 100 ? 22.102 11.899 -7.991 1.00 85.62 100 LEU A O 1
ATOM 734 N N . VAL A 1 101 ? 23.801 10.592 -7.318 1.00 84.00 101 VAL A N 1
ATOM 735 C CA . VAL A 1 101 ? 23.938 11.193 -5.979 1.00 84.00 101 VAL A CA 1
ATOM 736 C C . VAL A 1 101 ? 24.296 12.680 -6.066 1.00 84.00 101 VAL A C 1
ATOM 738 O O . VAL A 1 101 ? 23.888 13.458 -5.213 1.00 84.00 101 VAL A O 1
ATOM 741 N N . GLN A 1 102 ? 25.050 13.086 -7.094 1.00 84.81 102 GLN A N 1
ATOM 742 C CA . GLN A 1 102 ? 25.408 14.490 -7.313 1.00 84.81 102 GLN A CA 1
ATOM 743 C C . GLN A 1 102 ? 24.242 15.306 -7.886 1.00 84.81 102 GLN A C 1
ATOM 745 O O . GLN A 1 102 ? 24.220 16.520 -7.718 1.00 84.81 102 GLN A O 1
ATOM 750 N N . ILE A 1 103 ? 23.300 14.650 -8.569 1.00 85.25 103 ILE A N 1
ATOM 751 C CA . ILE A 1 103 ? 22.079 15.277 -9.079 1.00 85.25 103 ILE A CA 1
ATOM 752 C C . ILE A 1 103 ? 21.075 15.447 -7.936 1.00 85.25 103 ILE A C 1
ATOM 754 O O . ILE A 1 103 ? 20.629 16.561 -7.684 1.00 85.25 103 ILE A O 1
ATOM 758 N N . ASP A 1 104 ? 20.724 14.350 -7.259 1.00 85.50 104 ASP A N 1
ATOM 759 C CA . ASP A 1 104 ? 19.797 14.333 -6.130 1.00 85.50 104 ASP A CA 1
ATOM 760 C C . ASP A 1 104 ? 19.945 13.022 -5.325 1.00 85.50 104 ASP A C 1
ATOM 762 O O . ASP A 1 104 ? 19.921 11.912 -5.869 1.00 85.50 104 ASP A O 1
ATOM 766 N N . SER A 1 105 ? 20.101 13.135 -4.004 1.00 86.69 105 SER A N 1
ATOM 767 C CA . SER A 1 105 ? 20.309 11.977 -3.121 1.00 86.69 105 SER A CA 1
ATOM 768 C C . SER A 1 105 ? 19.088 11.055 -3.016 1.00 86.69 105 SER A C 1
ATOM 770 O O . SER A 1 105 ? 19.256 9.846 -2.838 1.00 86.69 105 SER A O 1
ATOM 772 N N . PHE A 1 106 ? 17.869 11.590 -3.122 1.00 87.56 106 PHE A N 1
ATOM 773 C CA . PHE A 1 106 ? 16.636 10.799 -3.082 1.00 87.56 106 PHE A CA 1
ATOM 774 C C . PHE A 1 106 ? 16.418 10.055 -4.401 1.00 87.56 106 PHE A C 1
ATOM 776 O O . PHE A 1 106 ? 16.109 8.867 -4.379 1.00 87.56 106 PHE A O 1
ATOM 783 N N . LEU A 1 107 ? 16.715 10.688 -5.539 1.00 91.12 107 LEU A N 1
ATOM 784 C CA . LEU A 1 107 ? 16.736 10.034 -6.852 1.00 91.12 107 LEU A CA 1
ATOM 785 C C . LEU A 1 107 ? 17.672 8.816 -6.868 1.00 91.12 107 LEU A C 1
ATOM 787 O O . LEU A 1 107 ? 17.328 7.755 -7.395 1.00 91.12 107 LEU A O 1
ATOM 791 N N . ALA A 1 108 ? 18.863 8.957 -6.279 1.00 88.44 108 ALA A N 1
ATOM 792 C CA . ALA A 1 108 ? 19.801 7.848 -6.152 1.00 88.44 108 ALA A CA 1
ATOM 793 C C . ALA A 1 108 ? 19.237 6.720 -5.267 1.00 88.44 108 ALA A C 1
ATOM 795 O O . ALA A 1 108 ? 19.344 5.545 -5.626 1.00 88.44 108 ALA A O 1
ATOM 796 N N . ALA A 1 109 ? 18.597 7.059 -4.143 1.00 88.75 109 ALA A N 1
ATOM 797 C CA . ALA A 1 109 ? 17.964 6.081 -3.258 1.00 88.75 109 ALA A CA 1
ATOM 798 C C . ALA A 1 109 ? 16.807 5.323 -3.941 1.00 88.75 109 ALA A C 1
ATOM 800 O O . ALA A 1 109 ? 16.698 4.101 -3.780 1.00 88.75 109 ALA A O 1
ATOM 801 N N . ASP A 1 110 ? 15.996 6.012 -4.746 1.00 90.62 110 ASP A N 1
ATOM 802 C CA . ASP A 1 110 ? 14.895 5.420 -5.514 1.00 90.62 110 ASP A CA 1
ATOM 803 C C . ASP A 1 110 ? 15.406 4.458 -6.592 1.00 90.62 110 ASP A C 1
ATOM 805 O O . ASP A 1 110 ? 14.925 3.325 -6.706 1.00 90.62 110 ASP A O 1
ATOM 809 N N . PHE A 1 111 ? 16.444 4.848 -7.339 1.00 93.19 111 PHE A N 1
ATOM 810 C CA . PHE A 1 111 ? 17.084 3.960 -8.313 1.00 93.19 111 PHE A CA 1
ATOM 811 C C . PHE A 1 111 ? 17.593 2.669 -7.648 1.00 93.19 111 PHE A C 1
ATOM 813 O O . PHE A 1 111 ? 17.359 1.560 -8.142 1.00 93.19 111 PHE A O 1
ATOM 820 N N . GLU A 1 112 ? 18.226 2.790 -6.479 1.00 91.50 112 GLU A N 1
ATOM 821 C CA . GLU A 1 112 ? 18.698 1.649 -5.695 1.00 91.50 112 GLU A CA 1
ATOM 822 C C . GLU A 1 112 ? 17.571 0.756 -5.171 1.00 91.50 112 GLU A C 1
ATOM 824 O O . GLU A 1 112 ? 17.713 -0.472 -5.116 1.00 91.50 112 GLU A O 1
ATOM 829 N N . ALA A 1 113 ? 16.431 1.341 -4.802 1.00 90.56 113 ALA A N 1
ATOM 830 C CA . ALA A 1 113 ? 15.244 0.582 -4.432 1.00 90.56 113 ALA A CA 1
ATOM 831 C C . ALA A 1 113 ? 14.737 -0.275 -5.598 1.00 90.56 113 ALA A C 1
ATOM 833 O O . ALA A 1 113 ? 14.482 -1.473 -5.419 1.00 90.56 113 ALA A O 1
ATOM 834 N N . VAL A 1 114 ? 14.681 0.291 -6.807 1.00 93.69 114 VAL A N 1
ATOM 835 C CA . VAL A 1 114 ? 14.308 -0.463 -8.010 1.00 93.69 114 VAL A CA 1
ATOM 836 C C . VAL A 1 114 ? 15.335 -1.555 -8.313 1.00 93.69 114 VAL A C 1
ATOM 838 O O . VAL A 1 114 ? 14.947 -2.701 -8.548 1.00 93.69 114 VAL A O 1
ATOM 841 N N . ARG A 1 115 ? 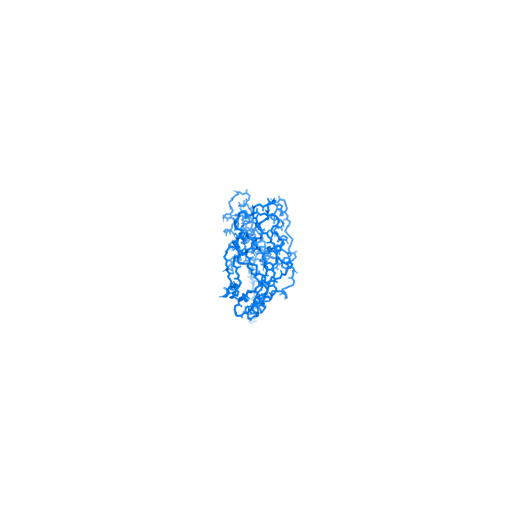16.638 -1.265 -8.230 1.00 92.25 115 ARG A N 1
ATOM 842 C CA . ARG A 1 115 ? 17.713 -2.248 -8.454 1.00 92.25 115 ARG A CA 1
ATOM 843 C C . ARG A 1 115 ? 17.613 -3.458 -7.535 1.00 92.25 115 ARG A C 1
ATOM 845 O O . ARG A 1 115 ? 17.713 -4.594 -8.003 1.00 92.25 115 ARG A O 1
ATOM 852 N N . ARG A 1 116 ? 17.354 -3.236 -6.245 1.00 89.75 116 ARG A N 1
ATOM 853 C CA . ARG A 1 116 ? 17.108 -4.322 -5.283 1.00 89.75 116 ARG A CA 1
ATOM 854 C C . ARG A 1 116 ? 15.902 -5.172 -5.680 1.00 89.75 116 ARG A C 1
ATOM 856 O O . ARG A 1 116 ? 15.974 -6.390 -5.570 1.00 89.75 116 ARG A O 1
ATOM 863 N N . SER A 1 117 ? 14.836 -4.554 -6.195 1.00 86.06 117 SER A N 1
ATOM 864 C CA . SER A 1 117 ? 13.642 -5.281 -6.650 1.00 86.06 117 SER A CA 1
ATOM 865 C C . SER A 1 117 ? 13.894 -6.167 -7.878 1.00 86.06 117 SER A C 1
ATOM 867 O O . SER A 1 117 ? 13.323 -7.249 -7.962 1.00 86.06 117 SER A O 1
ATOM 869 N N . VAL A 1 118 ? 14.775 -5.748 -8.797 1.00 85.81 118 VAL A N 1
ATOM 870 C CA . VAL A 1 118 ? 15.108 -6.501 -10.023 1.00 85.81 118 VAL A CA 1
ATOM 871 C C . VAL A 1 118 ? 16.102 -7.637 -9.754 1.00 85.81 118 VAL A C 1
ATOM 873 O O . VAL A 1 118 ? 16.020 -8.684 -10.389 1.00 85.81 118 VAL A O 1
ATOM 876 N N . ARG A 1 119 ? 17.033 -7.464 -8.803 1.00 79.00 119 ARG A N 1
ATOM 877 C CA . ARG A 1 119 ? 18.034 -8.491 -8.438 1.00 79.00 119 ARG A CA 1
ATOM 878 C C . ARG A 1 119 ? 17.455 -9.684 -7.670 1.00 79.00 119 ARG A C 1
ATOM 880 O O . ARG A 1 119 ? 18.094 -10.733 -7.619 1.00 79.00 119 ARG A O 1
ATOM 887 N N . LEU A 1 120 ? 16.278 -9.543 -7.064 1.00 63.94 120 LEU A N 1
ATOM 888 C CA . LEU A 1 120 ? 15.588 -10.661 -6.419 1.00 63.94 120 LEU A CA 1
ATOM 889 C C . LEU A 1 120 ? 15.106 -11.659 -7.496 1.00 63.94 120 LEU A C 1
ATOM 891 O O . LEU A 1 120 ? 14.472 -11.233 -8.462 1.00 63.94 120 LEU A O 1
ATOM 895 N N . PRO A 1 121 ? 15.376 -12.977 -7.373 1.00 49.59 121 PRO A N 1
ATOM 896 C CA . PRO A 1 121 ? 14.986 -13.958 -8.383 1.00 49.59 121 PRO A CA 1
ATOM 897 C C . PRO A 1 121 ? 13.472 -13.921 -8.676 1.00 49.59 121 PRO A C 1
ATOM 899 O O . PRO A 1 121 ? 12.667 -14.001 -7.742 1.00 49.59 121 PRO A O 1
ATOM 902 N N . PRO A 1 122 ? 13.043 -13.896 -9.954 1.00 51.25 122 PRO A N 1
ATOM 903 C CA . PRO A 1 122 ? 11.627 -13.856 -10.338 1.00 51.25 122 PRO A CA 1
ATOM 904 C C . PRO A 1 122 ? 10.847 -15.151 -10.037 1.00 51.25 122 PRO A C 1
ATOM 906 O O . PRO A 1 122 ? 9.693 -15.296 -10.440 1.00 51.25 122 PRO A O 1
ATOM 909 N N . THR A 1 123 ? 11.409 -16.095 -9.279 1.00 49.34 123 THR A N 1
ATOM 910 C CA . THR A 1 123 ? 10.656 -17.232 -8.730 1.00 49.34 123 THR A CA 1
ATOM 911 C C . THR A 1 123 ? 9.664 -16.820 -7.637 1.00 49.34 123 THR A C 1
ATOM 913 O O . THR A 1 123 ? 8.738 -17.580 -7.369 1.00 49.34 123 THR A O 1
ATOM 916 N N . ALA A 1 124 ? 9.757 -15.604 -7.084 1.00 54.03 124 ALA A N 1
ATOM 917 C CA . ALA A 1 124 ? 8.713 -15.046 -6.215 1.00 54.03 124 ALA A CA 1
ATOM 918 C C . ALA A 1 124 ? 7.509 -14.451 -6.991 1.00 54.03 124 ALA A C 1
ATOM 920 O O . ALA A 1 124 ? 6.385 -14.416 -6.476 1.00 54.03 124 ALA A O 1
ATOM 921 N N . GLN A 1 125 ? 7.701 -14.068 -8.261 1.00 53.50 125 GLN A N 1
ATOM 922 C CA . GLN A 1 125 ? 6.697 -13.383 -9.086 1.00 53.50 125 GLN A CA 1
ATOM 923 C C . GLN A 1 125 ? 6.611 -13.986 -10.504 1.00 53.50 125 GLN A C 1
ATOM 925 O O . GLN A 1 125 ? 6.837 -13.325 -11.513 1.00 53.50 125 GLN A O 1
ATOM 930 N N . ARG A 1 126 ? 6.236 -15.266 -10.612 1.00 47.34 126 ARG A N 1
ATOM 931 C CA . ARG A 1 126 ? 5.817 -15.843 -11.902 1.00 47.34 126 ARG A CA 1
ATOM 932 C C . ARG A 1 126 ? 4.339 -15.481 -12.161 1.00 47.34 126 ARG A C 1
ATOM 934 O O . ARG A 1 126 ? 3.536 -15.624 -11.241 1.00 47.34 126 ARG A O 1
ATOM 941 N N . PRO A 1 127 ? 3.916 -15.099 -13.382 1.00 50.69 127 PRO A N 1
ATOM 942 C CA . PRO A 1 127 ? 2.498 -14.871 -13.713 1.00 50.69 127 PRO A CA 1
ATOM 943 C C . PRO A 1 127 ? 1.609 -16.117 -13.521 1.00 50.69 127 PRO A C 1
ATOM 945 O O . PRO A 1 127 ? 0.403 -15.991 -13.338 1.00 50.69 127 PRO A O 1
ATOM 948 N N . SER A 1 128 ? 2.202 -17.314 -13.427 1.00 55.75 128 SER A N 1
ATOM 949 C CA . SER A 1 128 ? 1.516 -18.524 -12.951 1.00 55.75 128 SER A CA 1
ATOM 950 C C . SER A 1 128 ? 1.157 -18.456 -11.463 1.00 55.75 128 SER A C 1
ATOM 952 O O . SER A 1 128 ? 0.098 -18.935 -11.098 1.00 55.75 128 SER A O 1
ATOM 954 N N . ALA A 1 129 ? 1.952 -17.800 -10.613 1.00 54.56 129 ALA A N 1
ATOM 955 C CA . ALA A 1 129 ? 1.582 -17.534 -9.225 1.00 54.56 129 ALA A CA 1
ATOM 956 C C . ALA A 1 129 ? 0.528 -16.425 -9.116 1.00 54.56 129 ALA A C 1
ATOM 958 O O . ALA A 1 129 ? -0.241 -16.442 -8.173 1.00 54.56 129 ALA A O 1
ATOM 959 N N . ALA A 1 130 ? 0.452 -15.470 -10.049 1.00 51.78 130 ALA A N 1
ATOM 960 C CA . ALA A 1 130 ? -0.631 -14.481 -10.074 1.00 51.78 130 ALA A CA 1
ATOM 961 C C . ALA A 1 130 ? -1.965 -15.124 -10.490 1.00 51.78 130 ALA A C 1
ATOM 963 O O . ALA A 1 130 ? -2.959 -14.954 -9.795 1.00 51.78 130 ALA A O 1
ATOM 964 N N . LEU A 1 131 ? -1.969 -15.944 -11.546 1.00 53.50 131 LEU A N 1
ATOM 965 C CA . LEU A 1 131 ? -3.124 -16.766 -11.929 1.00 53.50 131 LEU A CA 1
ATOM 966 C C . LEU A 1 131 ? -3.458 -17.824 -10.868 1.00 53.50 131 LEU A C 1
ATOM 968 O O . LEU A 1 131 ? -4.626 -18.024 -10.559 1.00 53.50 131 LEU A O 1
ATOM 972 N N . ALA A 1 132 ? -2.455 -18.441 -10.238 1.00 51.97 132 ALA A N 1
ATOM 973 C CA . ALA A 1 132 ? -2.662 -19.352 -9.118 1.00 51.97 132 ALA A CA 1
ATOM 974 C C . ALA A 1 132 ? -3.087 -18.624 -7.841 1.00 51.97 132 ALA A C 1
ATOM 976 O O . ALA A 1 132 ? -3.790 -19.231 -7.066 1.00 51.97 132 ALA A O 1
ATOM 977 N N . ARG A 1 133 ? -2.738 -17.352 -7.607 1.00 50.84 133 ARG A N 1
ATOM 978 C CA . ARG A 1 133 ? -3.266 -16.527 -6.498 1.00 50.84 133 ARG A CA 1
ATOM 979 C C . ARG A 1 133 ? -4.699 -16.082 -6.775 1.00 50.84 133 ARG A C 1
ATOM 981 O O . ARG A 1 133 ? -5.518 -16.082 -5.869 1.00 50.84 133 ARG A O 1
ATOM 988 N N . LEU A 1 134 ? -5.022 -15.775 -8.029 1.00 54.56 134 LEU A N 1
ATOM 989 C CA . LEU A 1 134 ? -6.399 -15.546 -8.465 1.00 54.56 134 LEU A CA 1
ATOM 990 C C . LEU A 1 134 ? -7.246 -16.825 -8.332 1.00 54.56 134 LEU A C 1
ATOM 992 O O . LEU A 1 134 ? -8.412 -16.732 -7.971 1.00 54.56 134 LEU A O 1
ATOM 996 N N . ALA A 1 135 ? -6.661 -18.009 -8.554 1.00 57.00 135 ALA A N 1
ATOM 997 C CA . ALA A 1 135 ? -7.328 -19.304 -8.375 1.00 57.00 135 ALA A CA 1
ATOM 998 C C . ALA A 1 135 ? -7.300 -19.833 -6.920 1.00 57.00 135 ALA A C 1
ATOM 1000 O O . ALA A 1 135 ? -8.218 -20.527 -6.487 1.00 57.00 135 ALA A O 1
ATOM 1001 N N . ALA A 1 136 ? -6.261 -19.518 -6.143 1.00 60.06 136 ALA A N 1
ATOM 1002 C CA . ALA A 1 136 ? -6.063 -19.955 -4.756 1.00 60.06 136 ALA A CA 1
ATOM 1003 C C . ALA A 1 136 ? -6.646 -18.973 -3.732 1.00 60.06 136 ALA A C 1
ATOM 1005 O O . ALA A 1 136 ? -6.611 -19.261 -2.537 1.00 60.06 136 ALA A O 1
ATOM 1006 N N . GLY A 1 137 ? -7.234 -17.868 -4.191 1.00 55.91 137 GLY A N 1
ATOM 1007 C CA . GLY A 1 137 ? -7.742 -16.809 -3.334 1.00 55.91 137 GLY A CA 1
ATOM 1008 C C . GLY A 1 137 ? -6.629 -16.080 -2.564 1.00 55.91 137 GLY A C 1
ATOM 1009 O O . GLY A 1 137 ? -5.439 -16.385 -2.706 1.00 55.91 137 GLY A O 1
ATOM 1010 N N . PRO A 1 138 ? -7.008 -15.093 -1.738 1.00 60.91 138 PRO A N 1
ATOM 1011 C CA . PRO A 1 138 ? -6.081 -14.424 -0.834 1.00 60.91 138 PRO A CA 1
ATOM 1012 C C . PRO A 1 138 ? -5.377 -15.451 0.069 1.00 60.91 138 PRO A C 1
ATOM 1014 O O . PRO A 1 138 ? -6.026 -16.404 0.513 1.00 60.91 138 PRO A O 1
ATOM 1017 N N . PRO A 1 139 ? -4.080 -15.268 0.381 1.00 61.50 139 PRO A N 1
ATOM 1018 C CA . PRO A 1 139 ? -3.416 -16.027 1.437 1.00 61.50 139 PRO A CA 1
ATOM 1019 C C . PRO A 1 139 ? -4.263 -16.021 2.722 1.00 61.50 139 PRO A C 1
ATOM 1021 O O . PRO A 1 139 ? -4.795 -14.970 3.084 1.00 61.50 139 PRO A O 1
ATOM 1024 N N . LEU A 1 140 ? -4.411 -17.166 3.403 1.00 58.88 140 LEU A N 1
ATOM 1025 C CA . LEU A 1 140 ? -5.258 -17.299 4.608 1.00 58.88 140 LEU A CA 1
ATOM 1026 C C . LEU A 1 140 ? -4.819 -16.380 5.766 1.00 58.88 140 LEU A C 1
ATOM 1028 O O . LEU A 1 140 ? -5.606 -16.093 6.665 1.00 58.88 140 LEU A O 1
ATOM 1032 N N . ASP A 1 141 ? -3.569 -15.926 5.744 1.00 63.97 141 ASP A N 1
ATOM 1033 C CA . ASP A 1 141 ? -2.974 -14.980 6.684 1.00 63.97 141 ASP A CA 1
ATOM 1034 C C . ASP A 1 141 ? -3.245 -13.508 6.333 1.00 63.97 141 ASP A C 1
ATOM 1036 O O . ASP A 1 141 ? -2.982 -12.634 7.162 1.00 63.97 141 ASP A O 1
ATOM 1040 N N . THR A 1 142 ? -3.821 -13.221 5.159 1.00 74.69 142 THR A N 1
ATOM 1041 C CA . THR A 1 142 ? -4.239 -11.867 4.773 1.00 74.69 142 THR A CA 1
ATOM 1042 C C . THR A 1 142 ? -5.312 -11.373 5.735 1.00 74.69 142 THR A C 1
ATOM 1044 O O . THR A 1 142 ? -6.384 -11.970 5.849 1.00 74.69 142 THR A O 1
ATOM 1047 N N . VAL A 1 143 ? -5.035 -10.259 6.409 1.00 79.81 143 VAL A N 1
ATOM 1048 C CA . VAL A 1 143 ? -5.990 -9.627 7.319 1.00 79.81 143 VAL A CA 1
ATOM 1049 C C . VAL A 1 143 ? -6.699 -8.486 6.593 1.00 79.81 143 VAL A C 1
ATOM 1051 O O . VAL A 1 143 ? -6.070 -7.520 6.165 1.00 79.81 143 VAL A O 1
ATOM 1054 N N . TYR A 1 144 ? -8.017 -8.596 6.458 1.00 86.31 144 TYR A N 1
ATOM 1055 C CA . TYR A 1 144 ? -8.876 -7.566 5.871 1.00 86.31 144 TYR A CA 1
ATOM 1056 C C . TYR A 1 144 ? -9.264 -6.527 6.920 1.00 86.31 144 TYR A C 1
ATOM 1058 O O . TYR A 1 144 ? -9.305 -6.838 8.103 1.00 86.31 144 TYR A O 1
ATOM 1066 N N . SER A 1 145 ? -9.573 -5.296 6.514 1.00 87.81 145 SER A N 1
ATOM 1067 C CA . SER A 1 145 ? -10.007 -4.241 7.438 1.00 87.81 145 SER A CA 1
ATOM 1068 C C . SER A 1 145 ? -11.437 -3.804 7.138 1.00 87.81 145 SER A C 1
ATOM 1070 O O . SER A 1 145 ? -11.768 -3.482 6.000 1.00 87.81 145 SER A O 1
ATOM 1072 N N . CYS A 1 146 ? -12.262 -3.756 8.180 1.00 85.62 146 CYS A N 1
ATOM 1073 C CA . CYS A 1 146 ? -13.613 -3.200 8.189 1.00 85.62 146 CYS A CA 1
ATOM 1074 C C . CYS A 1 146 ? -13.641 -1.870 8.960 1.00 85.62 146 CYS A C 1
ATOM 1076 O O . CYS A 1 146 ? -14.449 -1.673 9.868 1.00 85.62 146 CYS A O 1
ATOM 1078 N N . ILE A 1 147 ? -12.703 -0.969 8.653 1.00 84.62 147 ILE A N 1
ATOM 1079 C CA . ILE A 1 147 ? -12.572 0.339 9.306 1.00 84.62 147 ILE A CA 1
ATOM 1080 C C . ILE A 1 147 ? -12.241 1.394 8.236 1.00 84.62 147 ILE A C 1
ATOM 1082 O O . ILE A 1 147 ? -11.155 1.314 7.659 1.00 84.62 147 ILE A O 1
ATOM 1086 N N . PRO A 1 148 ? -13.108 2.395 7.968 1.00 72.75 148 PRO A N 1
ATOM 1087 C CA . PRO A 1 148 ? -14.479 2.577 8.472 1.00 72.75 148 PRO A CA 1
ATOM 1088 C C . PRO A 1 148 ? -15.528 1.722 7.739 1.00 72.75 148 PRO A C 1
ATOM 1090 O O . PRO A 1 148 ? -16.632 1.543 8.240 1.00 72.75 148 PRO A O 1
ATOM 1093 N N . GLU A 1 149 ? -15.188 1.196 6.562 1.00 77.25 149 GLU A N 1
ATOM 1094 C CA . GLU A 1 149 ? -16.078 0.419 5.700 1.00 77.25 149 GLU A CA 1
ATOM 1095 C C . GLU A 1 149 ? -15.443 -0.936 5.380 1.00 77.25 149 GLU A C 1
ATOM 1097 O O . GLU A 1 149 ? -14.234 -1.032 5.164 1.00 77.25 149 GLU A O 1
ATOM 1102 N N . CYS A 1 150 ? -16.260 -1.984 5.303 1.00 81.44 150 CYS A N 1
ATOM 1103 C CA . CYS A 1 150 ? -15.825 -3.296 4.837 1.00 81.44 150 CYS A CA 1
ATOM 1104 C C . CYS A 1 150 ? -15.701 -3.295 3.309 1.00 81.44 150 CYS A C 1
ATOM 1106 O O . CYS A 1 150 ? -16.706 -3.410 2.608 1.00 81.44 150 CYS A O 1
ATOM 1108 N N . ARG A 1 151 ? -14.478 -3.183 2.783 1.00 81.75 151 ARG A N 1
ATOM 1109 C CA . ARG A 1 151 ? -14.204 -3.281 1.340 1.00 81.75 151 ARG A CA 1
ATOM 1110 C C . ARG A 1 151 ? -13.425 -4.552 1.018 1.00 81.75 151 ARG A C 1
ATOM 1112 O O . ARG A 1 151 ? -12.569 -4.976 1.787 1.00 81.75 151 ARG A O 1
ATOM 1119 N N . GLY A 1 152 ? -13.718 -5.147 -0.138 1.00 81.94 152 GLY A N 1
ATOM 1120 C CA . GLY A 1 152 ? -13.034 -6.355 -0.611 1.00 81.94 152 GLY A CA 1
ATOM 1121 C C . GLY A 1 152 ? -13.470 -7.656 0.071 1.00 81.94 152 GLY A C 1
ATOM 1122 O O . GLY A 1 152 ? -12.790 -8.661 -0.096 1.00 81.94 152 GLY A O 1
ATOM 1123 N N . LEU A 1 153 ? -14.580 -7.636 0.818 1.00 86.81 153 LEU A N 1
ATOM 1124 C CA . LEU A 1 153 ? -15.244 -8.812 1.385 1.00 86.81 153 LEU A CA 1
ATOM 1125 C C . LEU A 1 153 ? -16.558 -9.052 0.637 1.00 86.81 153 LEU A C 1
ATOM 1127 O O . LEU A 1 153 ? -17.359 -8.128 0.508 1.00 86.81 153 LEU A O 1
ATOM 1131 N N . ASP A 1 154 ? -16.811 -10.287 0.211 1.00 89.00 154 ASP A N 1
ATOM 1132 C CA . ASP A 1 154 ? -18.110 -10.683 -0.352 1.00 89.00 154 ASP A CA 1
ATOM 1133 C C . ASP A 1 154 ? -19.165 -10.791 0.752 1.00 89.00 154 ASP A C 1
ATOM 1135 O O . ASP A 1 154 ? -20.332 -10.451 0.569 1.00 89.00 154 ASP A O 1
ATOM 1139 N N . GLN A 1 155 ? -18.743 -11.290 1.918 1.00 90.75 155 GLN A N 1
ATOM 1140 C CA . GLN A 1 155 ? -19.571 -11.384 3.114 1.00 90.75 155 GLN A CA 1
ATOM 1141 C C . GLN A 1 155 ? -18.796 -10.781 4.285 1.00 90.75 155 GLN A C 1
ATOM 1143 O O . GLN A 1 155 ? -17.801 -11.371 4.711 1.00 90.75 155 GLN A O 1
ATOM 1148 N N . PRO A 1 156 ? -19.198 -9.614 4.811 1.00 90.50 156 PRO A N 1
ATOM 1149 C CA . PRO A 1 156 ? -18.565 -9.055 5.996 1.00 90.50 156 PRO A CA 1
ATOM 1150 C C . PRO A 1 156 ? -18.938 -9.869 7.249 1.00 90.50 156 PRO A C 1
ATOM 1152 O O . PRO A 1 156 ? -20.059 -10.389 7.319 1.00 90.50 156 PRO A O 1
ATOM 1155 N N . PRO A 1 157 ? -18.047 -9.961 8.255 1.00 92.31 157 PRO A N 1
ATOM 1156 C CA . PRO A 1 157 ? -18.395 -10.534 9.547 1.00 92.31 157 PRO A CA 1
ATOM 1157 C C . PRO A 1 157 ? -19.572 -9.796 10.183 1.00 92.31 157 PRO A C 1
ATOM 1159 O O . PRO A 1 157 ? -19.612 -8.564 10.195 1.00 92.31 157 PRO A O 1
ATOM 1162 N N . ARG A 1 158 ? -20.523 -10.545 10.739 1.00 91.44 158 ARG A N 1
ATOM 1163 C CA . ARG A 1 158 ? -21.665 -10.006 11.484 1.00 91.44 158 ARG A CA 1
ATOM 1164 C C . ARG A 1 158 ? -21.764 -10.697 12.841 1.00 91.44 158 ARG A C 1
ATOM 1166 O O . ARG A 1 158 ? -21.555 -11.909 12.880 1.00 91.44 158 ARG A O 1
ATOM 1173 N N . PRO A 1 159 ? -22.076 -9.979 13.932 1.00 91.12 159 PRO A N 1
ATOM 1174 C CA . PRO A 1 159 ? -22.357 -10.613 15.217 1.00 91.12 159 PRO A CA 1
ATOM 1175 C C . PRO A 1 159 ? -23.457 -11.672 15.058 1.00 91.12 159 PRO A C 1
ATOM 1177 O O . PRO A 1 159 ? -24.436 -11.445 14.340 1.00 91.12 159 PRO A O 1
ATOM 1180 N N . LEU A 1 160 ? -23.286 -12.839 15.679 1.00 90.75 160 LEU A N 1
ATOM 1181 C CA . LEU A 1 160 ? -24.319 -13.875 15.670 1.00 90.75 160 LEU A CA 1
ATOM 1182 C C . LEU A 1 160 ? -25.506 -13.471 16.554 1.00 90.75 160 LEU A C 1
ATOM 1184 O O . LEU A 1 160 ? -25.396 -12.620 17.435 1.00 90.75 160 LEU A O 1
ATOM 1188 N N . ALA A 1 161 ? -26.665 -14.087 16.316 1.00 76.19 161 ALA A N 1
ATOM 1189 C CA . ALA A 1 161 ? -27.866 -13.813 17.096 1.00 76.19 161 ALA A CA 1
ATOM 1190 C C . ALA A 1 161 ? -27.612 -14.041 18.600 1.00 76.19 161 ALA A C 1
ATOM 1192 O O . ALA A 1 161 ? -27.157 -15.111 18.998 1.00 76.19 161 ALA A O 1
ATOM 1193 N N . GLY A 1 162 ? -27.914 -13.029 19.420 1.00 74.19 162 GLY A N 1
ATOM 1194 C CA . GLY A 1 162 ? -27.653 -13.017 20.866 1.00 74.19 162 GLY A CA 1
ATOM 1195 C C . GLY A 1 162 ? -26.437 -12.178 21.269 1.00 74.19 162 GLY A C 1
ATOM 1196 O O . GLY A 1 162 ? -26.383 -11.693 22.399 1.00 74.19 162 GLY A O 1
ATOM 1197 N N . GLU A 1 163 ? -25.520 -11.913 20.339 1.00 81.38 163 GLU A N 1
ATOM 1198 C CA . GLU A 1 163 ? -24.411 -10.988 20.561 1.00 81.38 163 GLU A CA 1
ATOM 1199 C C . GLU A 1 163 ? -24.923 -9.552 20.545 1.00 81.38 163 GLU A C 1
ATOM 1201 O O . GLU A 1 163 ? -25.385 -9.031 19.529 1.00 81.38 163 GLU A O 1
ATOM 1206 N N . SER A 1 164 ? -24.883 -8.916 21.710 1.00 75.50 164 SER A N 1
ATOM 1207 C CA . SER A 1 164 ? -25.449 -7.587 21.894 1.00 75.50 164 SER A CA 1
ATOM 1208 C C . SER A 1 164 ? -24.385 -6.515 21.699 1.00 75.50 164 SER A C 1
ATOM 1210 O O . SER A 1 164 ? -23.336 -6.542 22.341 1.00 75.50 164 SER A O 1
ATOM 1212 N N . GLU A 1 165 ? -24.703 -5.491 20.904 1.00 82.31 165 GLU A N 1
ATOM 1213 C CA . GLU A 1 165 ? -23.910 -4.250 20.871 1.00 82.31 165 GLU A CA 1
ATOM 1214 C C . GLU A 1 165 ? -24.088 -3.428 22.155 1.00 82.31 165 GLU A C 1
ATOM 1216 O O . GLU A 1 165 ? -23.455 -2.393 22.334 1.00 82.31 165 GLU A O 1
ATOM 1221 N N . THR A 1 166 ? -24.979 -3.861 23.049 1.00 82.44 166 THR A N 1
ATOM 1222 C CA . THR A 1 166 ? -25.201 -3.243 24.351 1.00 82.44 166 THR A CA 1
ATOM 1223 C C . THR A 1 166 ? -24.465 -4.013 25.437 1.00 82.44 166 THR A C 1
ATOM 1225 O O . THR A 1 166 ? -24.731 -5.194 25.650 1.00 82.44 166 THR A O 1
ATOM 1228 N N . VAL A 1 167 ? -23.602 -3.319 26.175 1.00 82.38 167 VAL A N 1
ATOM 1229 C CA . VAL A 1 167 ? -22.901 -3.858 27.343 1.00 82.38 167 VAL A CA 1
ATOM 1230 C C . VAL A 1 167 ? -23.515 -3.253 28.599 1.00 82.38 167 VAL A C 1
ATOM 1232 O O . VAL A 1 167 ? -23.522 -2.031 28.775 1.00 82.38 167 VAL A O 1
ATOM 1235 N N . THR A 1 168 ? -24.041 -4.103 29.483 1.00 82.75 168 THR A N 1
ATOM 1236 C CA . THR A 1 168 ? -24.546 -3.649 30.784 1.00 82.75 168 THR A CA 1
ATOM 1237 C C . THR A 1 168 ? -23.403 -3.555 31.780 1.00 82.75 168 THR A C 1
ATOM 1239 O O . THR A 1 168 ? -22.786 -4.574 32.094 1.00 82.75 168 THR A O 1
ATOM 1242 N N . VAL A 1 169 ? -23.153 -2.364 32.311 1.00 79.56 169 VAL A N 1
ATOM 1243 C CA . VAL A 1 169 ? -22.072 -2.107 33.266 1.00 79.56 169 VAL A CA 1
ATOM 1244 C C . VAL A 1 169 ? -22.648 -1.841 34.654 1.00 79.56 169 VAL A C 1
ATOM 1246 O O . VAL A 1 169 ? -23.691 -1.201 34.799 1.00 79.56 169 VAL A O 1
ATOM 1249 N N . ARG A 1 170 ? -21.992 -2.360 35.697 1.00 70.50 170 ARG A N 1
ATOM 1250 C CA . ARG A 1 170 ? -22.347 -2.037 37.084 1.00 70.50 170 ARG A CA 1
ATOM 1251 C C . ARG A 1 170 ? -21.774 -0.664 37.420 1.00 70.50 170 ARG A C 1
ATOM 1253 O O . ARG A 1 170 ? -20.558 -0.506 37.449 1.00 70.50 170 ARG A O 1
ATOM 1260 N N . SER A 1 171 ? -22.642 0.310 37.673 1.00 63.00 171 SER A N 1
ATOM 1261 C CA . SER A 1 171 ? -22.225 1.611 38.195 1.00 63.00 171 SER A CA 1
ATOM 1262 C C . SER A 1 171 ? -22.094 1.518 39.717 1.00 63.00 171 SER A C 1
ATOM 1264 O O . SER A 1 171 ? -23.046 1.144 40.398 1.00 63.00 171 SER A O 1
ATOM 1266 N N . GLY A 1 172 ? -20.910 1.817 40.253 1.00 60.66 172 GLY A N 1
ATOM 1267 C CA . GLY A 1 172 ? -20.659 1.896 41.695 1.00 60.66 172 GLY A CA 1
ATOM 1268 C C . GLY A 1 172 ? -20.610 3.349 42.169 1.00 60.66 172 GLY A C 1
ATOM 1269 O O . GLY A 1 172 ? -20.300 4.245 41.387 1.00 60.66 172 GLY A O 1
ATOM 1270 N N . ALA A 1 173 ? -20.860 3.593 43.459 1.00 55.06 173 ALA A N 1
ATOM 1271 C CA . ALA A 1 173 ? -20.902 4.945 44.036 1.00 55.06 173 ALA A CA 1
ATOM 1272 C C . ALA A 1 173 ? -19.609 5.774 43.829 1.00 55.06 173 ALA A C 1
ATOM 1274 O O . ALA A 1 173 ? -19.669 6.998 43.814 1.00 55.06 173 ALA A O 1
ATOM 1275 N N . ALA A 1 174 ? -18.454 5.123 43.635 1.00 53.97 174 ALA A N 1
ATOM 1276 C CA . ALA A 1 174 ? -17.147 5.770 43.451 1.00 53.97 174 ALA A CA 1
ATOM 1277 C C . ALA A 1 174 ? -16.803 6.143 41.989 1.00 53.97 174 ALA A C 1
ATOM 1279 O O . ALA A 1 174 ? -15.823 6.841 41.739 1.00 53.97 174 ALA A O 1
ATOM 1280 N N . SER A 1 175 ? -17.574 5.674 41.005 1.00 53.91 175 SER A N 1
ATOM 1281 C CA . SER A 1 175 ? -17.420 6.052 39.593 1.00 53.91 175 SER A CA 1
ATOM 1282 C C . SER A 1 175 ? -18.773 5.922 38.901 1.00 53.91 175 SER A C 1
ATOM 1284 O O . SER A 1 175 ? -19.100 4.837 38.414 1.00 53.91 175 SER A O 1
ATOM 1286 N N . PRO A 1 176 ? -19.586 6.995 38.883 1.00 58.91 176 PRO A N 1
ATOM 1287 C CA . PRO A 1 176 ? -20.867 6.979 38.201 1.00 58.91 176 PRO A CA 1
ATOM 1288 C C . PRO A 1 176 ? -20.625 6.841 36.698 1.00 58.91 176 PRO A C 1
ATOM 1290 O O . PRO A 1 176 ? -20.195 7.781 36.029 1.00 58.91 176 PRO A O 1
ATOM 1293 N N . ILE A 1 177 ? -20.885 5.651 36.160 1.00 61.56 177 ILE A N 1
ATOM 1294 C CA . ILE A 1 177 ? -20.815 5.417 34.721 1.00 61.56 177 ILE A CA 1
ATOM 1295 C C . ILE A 1 177 ? -22.167 5.816 34.151 1.00 61.56 177 ILE A C 1
ATOM 1297 O O . ILE A 1 177 ? -23.083 5.002 34.048 1.00 61.56 177 ILE A O 1
ATOM 1301 N N . MET A 1 178 ? -22.299 7.092 33.795 1.00 59.22 178 MET A N 1
ATOM 1302 C CA . MET A 1 178 ? -23.342 7.488 32.857 1.00 59.22 178 MET A CA 1
ATOM 1303 C C . MET A 1 178 ? -23.047 6.768 31.543 1.00 59.22 178 MET A C 1
ATOM 1305 O O . MET A 1 178 ? -21.898 6.739 31.105 1.00 59.22 178 MET A O 1
ATOM 1309 N N . GLY A 1 179 ? -24.054 6.108 30.969 1.00 70.12 179 GLY A N 1
ATOM 1310 C CA . GLY A 1 179 ? -23.907 5.341 29.732 1.00 70.12 179 GLY A CA 1
ATOM 1311 C C . GLY A 1 179 ? -23.167 6.103 28.625 1.00 70.12 179 GLY A C 1
ATOM 1312 O O . GLY A 1 179 ? -22.994 7.317 28.663 1.00 70.12 179 GLY A O 1
ATOM 1313 N N . GLY A 1 180 ? -22.710 5.390 27.607 1.00 81.94 180 GLY A N 1
ATOM 1314 C CA . GLY A 1 180 ? -21.848 5.995 26.597 1.00 81.94 180 GLY A CA 1
ATOM 1315 C C . GLY A 1 180 ? -21.535 5.052 25.456 1.00 81.94 180 GLY A C 1
ATOM 1316 O O . GLY A 1 180 ? -22.177 4.017 25.297 1.00 81.94 180 GLY A O 1
ATOM 1317 N N . ILE A 1 181 ? -20.538 5.415 24.658 1.00 86.25 181 ILE A N 1
ATOM 1318 C CA . ILE A 1 181 ? -20.079 4.608 23.531 1.00 86.25 181 ILE A CA 1
ATOM 1319 C C . ILE A 1 181 ? -18.635 4.193 23.782 1.00 86.25 181 ILE A C 1
ATOM 1321 O O . ILE A 1 181 ? -17.788 5.042 24.052 1.00 86.25 181 ILE A O 1
ATOM 1325 N N . ALA A 1 182 ? -18.360 2.899 23.654 1.00 87.69 182 ALA A N 1
ATOM 1326 C CA . ALA A 1 182 ? -17.010 2.365 23.568 1.00 87.69 182 ALA A CA 1
ATOM 1327 C C . ALA A 1 182 ? -16.724 1.895 22.1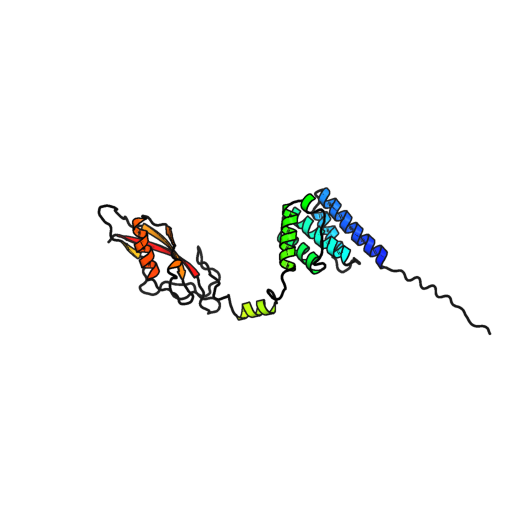37 1.00 87.69 182 ALA A C 1
ATOM 1329 O O . ALA A 1 182 ? -17.608 1.391 21.442 1.00 87.69 182 ALA A O 1
ATOM 1330 N N . LEU A 1 183 ? -15.481 2.058 21.696 1.00 91.12 183 LEU A N 1
ATOM 1331 C CA . LEU A 1 183 ? -14.985 1.529 20.430 1.00 91.12 183 LEU A CA 1
ATOM 1332 C C . LEU A 1 183 ? -13.932 0.475 20.740 1.00 91.12 183 LEU A C 1
ATOM 1334 O O . LEU A 1 183 ? -12.896 0.788 21.329 1.00 91.12 183 LEU A O 1
ATOM 1338 N N . VAL A 1 184 ? -14.184 -0.764 20.328 1.00 93.00 184 VAL A N 1
ATOM 1339 C CA . VAL A 1 184 ? -13.244 -1.873 20.522 1.00 93.00 184 VAL A CA 1
ATOM 1340 C C . VAL A 1 184 ? -12.825 -2.409 19.164 1.00 93.00 184 VAL A C 1
ATOM 1342 O O . VAL A 1 184 ? -13.666 -2.710 18.319 1.00 93.00 184 VAL A O 1
ATOM 1345 N N . ARG A 1 185 ? -11.515 -2.502 18.943 1.00 93.69 185 ARG A N 1
ATOM 1346 C CA . ARG A 1 185 ? -10.907 -3.069 17.743 1.00 93.69 185 ARG A CA 1
ATOM 1347 C C . ARG A 1 185 ? -10.417 -4.476 18.037 1.00 93.69 185 ARG A C 1
ATOM 1349 O O . ARG A 1 185 ? -9.858 -4.708 19.099 1.00 93.69 185 ARG A O 1
ATOM 1356 N N . PHE A 1 186 ? -10.631 -5.402 17.118 1.00 94.88 186 PHE A N 1
ATOM 1357 C CA . PHE A 1 186 ? -10.209 -6.794 17.266 1.00 94.88 186 PHE A CA 1
ATOM 1358 C C . PHE A 1 186 ? -10.175 -7.487 15.907 1.00 94.88 186 PHE A C 1
ATOM 1360 O O . PHE A 1 186 ? -10.740 -6.989 14.935 1.00 94.88 186 PHE A O 1
ATOM 1367 N N . VAL A 1 187 ? -9.523 -8.643 15.840 1.00 94.44 187 VAL A N 1
ATOM 1368 C CA . VAL A 1 187 ? -9.532 -9.531 14.679 1.00 94.44 187 VAL A CA 1
ATOM 1369 C C . VAL A 1 187 ? -10.561 -10.633 14.903 1.00 94.44 187 VAL A C 1
ATOM 1371 O O . VAL A 1 187 ? -10.535 -11.323 15.921 1.00 94.44 187 VAL A O 1
ATOM 1374 N N . VAL A 1 188 ? -11.460 -10.797 13.937 1.00 94.69 188 VAL A N 1
ATOM 1375 C CA . VAL A 1 188 ? -12.284 -11.997 13.777 1.00 94.69 188 VAL A CA 1
ATOM 1376 C C . VAL A 1 188 ? -11.517 -12.960 12.878 1.00 94.69 188 VAL A C 1
ATOM 1378 O O . VAL A 1 188 ? -11.112 -12.582 11.779 1.00 94.69 188 VAL A O 1
ATOM 1381 N N . ASP A 1 189 ? -11.295 -14.185 13.340 1.00 92.75 189 ASP A N 1
ATOM 1382 C CA . ASP A 1 189 ? -10.616 -15.221 12.574 1.00 92.75 189 ASP A CA 1
ATOM 1383 C C . ASP A 1 189 ? -11.489 -15.774 11.429 1.00 92.75 189 ASP A C 1
ATOM 1385 O O . ASP A 1 189 ? -12.673 -15.453 11.284 1.00 92.75 189 ASP A O 1
ATOM 1389 N N . SER A 1 190 ? -10.911 -16.652 10.608 1.00 91.19 190 SER A N 1
ATOM 1390 C CA . SER A 1 190 ? -11.602 -17.263 9.464 1.00 91.19 190 SER A CA 1
ATOM 1391 C C . SER A 1 190 ? -12.769 -18.186 9.848 1.00 91.19 190 SER A C 1
ATOM 1393 O O . SER A 1 190 ? -13.533 -18.593 8.971 1.00 91.19 190 SER A O 1
ATOM 1395 N N . THR A 1 191 ? -12.931 -18.509 11.136 1.00 92.06 191 THR A N 1
ATOM 1396 C CA . THR A 1 191 ? -14.035 -19.310 11.685 1.00 92.06 191 THR A CA 1
ATOM 1397 C C . THR A 1 191 ? -15.123 -18.462 12.343 1.00 92.06 191 THR A C 1
ATOM 1399 O O . THR A 1 191 ? -16.176 -18.997 12.689 1.00 92.06 191 THR A O 1
ATOM 1402 N N . GLY A 1 192 ? -14.909 -17.150 12.486 1.00 92.94 192 GLY A N 1
ATOM 1403 C CA . GLY A 1 192 ? -15.843 -16.248 13.156 1.00 92.94 192 GLY A CA 1
ATOM 1404 C C . GLY A 1 192 ? -15.605 -16.086 14.663 1.00 92.94 192 GLY A C 1
ATOM 1405 O O . GLY A 1 192 ? -16.479 -15.581 15.371 1.00 92.94 192 GLY A O 1
ATOM 1406 N N . ARG A 1 193 ? -14.449 -16.511 15.190 1.00 94.62 193 ARG A N 1
ATOM 1407 C CA . ARG A 1 193 ? -14.068 -16.285 16.595 1.00 94.62 193 ARG A CA 1
ATOM 1408 C C . ARG A 1 193 ? -13.179 -15.056 16.717 1.00 94.62 193 ARG A C 1
ATOM 1410 O O . ARG A 1 193 ? -12.420 -14.739 15.811 1.00 94.62 193 ARG A O 1
ATOM 1417 N N . VAL A 1 194 ? -13.256 -14.369 17.849 1.00 95.38 194 VAL A N 1
ATOM 1418 C CA . VAL A 1 194 ? -12.362 -13.244 18.136 1.00 95.38 194 VAL A CA 1
ATOM 1419 C C . VAL A 1 194 ? -10.998 -13.762 18.585 1.00 95.38 194 VAL A C 1
ATOM 1421 O O . VAL A 1 194 ? -10.922 -14.621 19.462 1.00 95.38 194 VAL A O 1
ATOM 1424 N N . GLU A 1 195 ? -9.920 -13.214 18.025 1.00 93.69 195 GLU A N 1
ATOM 1425 C CA . GLU A 1 195 ? -8.554 -13.497 18.466 1.00 93.69 195 GLU A CA 1
ATOM 1426 C C . GLU A 1 195 ? -8.239 -12.722 19.757 1.00 93.69 195 GLU A C 1
ATOM 1428 O O . GLU A 1 195 ? -8.111 -11.494 19.708 1.00 93.69 195 GLU A O 1
ATOM 1433 N N . PRO A 1 196 ? -8.059 -13.385 20.917 1.00 89.88 196 PRO A N 1
ATOM 1434 C CA . PRO A 1 196 ? -7.992 -12.689 22.205 1.00 89.88 196 PRO A CA 1
ATOM 1435 C C . PRO A 1 196 ? -6.838 -11.688 22.324 1.00 89.88 196 PRO A C 1
ATOM 1437 O O . PRO A 1 196 ? -7.003 -10.630 22.923 1.00 89.88 196 PRO A O 1
ATOM 1440 N N . ALA A 1 197 ? -5.687 -11.998 21.721 1.00 89.25 197 ALA A N 1
ATOM 1441 C CA . ALA A 1 197 ? -4.503 -11.138 21.745 1.00 89.25 197 ALA A CA 1
ATOM 1442 C C . ALA A 1 197 ? -4.624 -9.893 20.842 1.00 89.25 197 ALA A C 1
ATOM 1444 O O . ALA A 1 197 ? -3.778 -9.007 20.907 1.00 89.25 197 ALA A O 1
ATOM 1445 N N . SER A 1 198 ? -5.655 -9.823 19.993 1.00 89.50 198 SER A N 1
ATOM 1446 C CA . SER A 1 198 ? -5.872 -8.715 19.053 1.00 89.50 198 SER A CA 1
ATOM 1447 C C . SER A 1 198 ? -6.799 -7.618 19.587 1.00 89.50 198 SER A C 1
ATOM 1449 O O . SER A 1 198 ? -6.963 -6.587 18.933 1.00 89.50 198 SER A O 1
ATOM 1451 N N . ILE A 1 199 ? -7.446 -7.848 20.735 1.00 93.56 199 ILE A N 1
ATOM 1452 C CA . ILE A 1 199 ? -8.478 -6.954 21.259 1.00 93.56 199 ILE A CA 1
ATOM 1453 C C . ILE A 1 199 ? -7.819 -5.698 21.840 1.00 93.56 199 ILE A C 1
ATOM 1455 O O . ILE A 1 199 ? -7.017 -5.769 22.768 1.00 93.56 199 ILE A O 1
ATOM 1459 N N . ALA A 1 200 ? -8.202 -4.539 21.318 1.00 91.31 200 ALA A N 1
ATOM 1460 C CA . ALA A 1 200 ? -7.740 -3.231 21.748 1.00 91.31 200 ALA A CA 1
ATOM 1461 C C . ALA A 1 200 ? -8.933 -2.291 21.961 1.00 91.31 200 ALA A C 1
ATOM 1463 O O . ALA A 1 200 ? -9.725 -2.041 21.050 1.00 91.31 200 ALA A O 1
ATOM 1464 N N . VAL A 1 201 ? -9.052 -1.728 23.163 1.00 90.06 201 VAL A N 1
ATOM 1465 C CA . VAL A 1 201 ? -10.038 -0.680 23.454 1.00 90.06 201 VAL A CA 1
ATOM 1466 C C . VAL A 1 201 ? -9.513 0.635 22.877 1.00 90.06 201 VAL A C 1
ATOM 1468 O O . VAL A 1 201 ? -8.566 1.212 23.400 1.00 90.06 201 VAL A O 1
ATOM 1471 N N . VAL A 1 202 ? -10.107 1.091 21.773 1.00 89.50 202 VAL A N 1
ATOM 1472 C CA . VAL A 1 202 ? -9.707 2.322 21.066 1.00 89.50 202 VAL A CA 1
ATOM 1473 C C . VAL A 1 202 ? -10.236 3.556 21.791 1.00 89.50 202 VAL A C 1
ATOM 1475 O O . VAL A 1 202 ? -9.547 4.566 21.885 1.00 89.50 202 VAL A O 1
ATOM 1478 N N . ALA A 1 203 ? -11.466 3.474 22.301 1.00 85.62 203 ALA A N 1
ATOM 1479 C CA . ALA A 1 203 ? -12.089 4.531 23.085 1.00 85.62 203 ALA A CA 1
ATOM 1480 C C . ALA A 1 203 ? -13.039 3.926 24.122 1.00 85.62 203 ALA A C 1
ATOM 1482 O O . ALA A 1 203 ? -13.795 3.003 23.816 1.00 85.62 203 ALA A O 1
ATOM 1483 N N . SER A 1 204 ? -13.023 4.472 25.334 1.00 84.50 204 SER A N 1
ATOM 1484 C CA . SER A 1 204 ? -13.944 4.128 26.418 1.00 84.50 204 SER A CA 1
ATOM 1485 C C . SER A 1 204 ? -14.231 5.383 27.246 1.00 84.50 204 SER A C 1
ATOM 1487 O O . SER A 1 204 ? -13.309 6.173 27.457 1.00 84.50 204 SER A O 1
ATOM 1489 N N . PRO A 1 205 ? -15.462 5.576 27.755 1.00 81.44 205 PRO A N 1
ATOM 1490 C CA . PRO A 1 205 ? -15.773 6.691 28.648 1.00 81.44 205 PRO A CA 1
ATOM 1491 C C . PRO A 1 205 ? -15.095 6.573 30.023 1.00 81.44 205 PRO A C 1
ATOM 1493 O O . PRO A 1 205 ? -15.032 7.557 30.750 1.00 81.44 205 PRO A O 1
ATOM 1496 N N . SER A 1 206 ? -14.598 5.388 30.400 1.00 82.00 206 SER A N 1
ATOM 1497 C CA . SER A 1 206 ? -13.847 5.187 31.644 1.00 82.00 206 SER A CA 1
ATOM 1498 C C . SER A 1 206 ? -12.794 4.078 31.500 1.00 82.00 206 SER A C 1
ATOM 1500 O O . SER A 1 206 ? -13.112 3.012 30.960 1.00 82.00 206 SER A O 1
ATOM 1502 N N . PRO A 1 207 ? -11.563 4.266 32.018 1.00 81.50 207 PRO A N 1
ATOM 1503 C CA . PRO A 1 207 ? -10.551 3.208 32.086 1.00 81.50 207 PRO A CA 1
ATOM 1504 C C . PRO A 1 207 ? -10.995 1.990 32.908 1.00 81.50 207 PRO A C 1
ATOM 1506 O O . PRO A 1 207 ? -10.613 0.866 32.599 1.00 81.50 207 PRO A O 1
ATOM 1509 N N . ALA A 1 208 ? -11.863 2.182 33.910 1.00 83.25 208 ALA A N 1
ATOM 1510 C CA . ALA A 1 208 ? -12.354 1.100 34.769 1.00 83.25 208 ALA A CA 1
ATOM 1511 C C . ALA A 1 208 ? -13.181 0.041 34.012 1.00 83.25 208 ALA A C 1
ATOM 1513 O O . ALA A 1 208 ? -13.386 -1.060 34.512 1.00 83.25 208 ALA A O 1
ATOM 1514 N N . LEU A 1 209 ? -13.650 0.363 32.802 1.00 85.50 209 LEU A N 1
ATOM 1515 C CA . LEU A 1 209 ? -14.431 -0.539 31.954 1.00 85.50 209 LEU A CA 1
ATOM 1516 C C . LEU A 1 209 ? -13.581 -1.461 31.080 1.00 85.50 209 LEU A C 1
ATOM 1518 O O . LEU A 1 209 ? -14.144 -2.308 30.388 1.00 85.50 209 LEU A O 1
ATOM 1522 N N . GLN A 1 210 ? -12.255 -1.297 31.074 1.00 87.06 210 GLN A N 1
ATOM 1523 C CA . GLN A 1 210 ? -11.380 -1.986 30.130 1.00 87.06 210 GLN A CA 1
ATOM 1524 C C . GLN A 1 210 ? -11.558 -3.508 30.171 1.00 87.06 210 GLN A C 1
ATOM 1526 O O . GLN A 1 210 ? -11.827 -4.099 29.129 1.00 87.06 210 GLN A O 1
ATOM 1531 N N . GLU A 1 211 ? -11.500 -4.130 31.351 1.00 89.25 211 GLU A N 1
ATOM 1532 C CA . GLU A 1 211 ? -11.628 -5.591 31.459 1.00 89.25 211 GLU A CA 1
ATOM 1533 C C . GLU A 1 211 ? -13.026 -6.078 31.054 1.00 89.25 211 GLU A C 1
ATOM 1535 O O . GLU A 1 211 ? -13.159 -7.040 30.306 1.00 89.25 211 GLU A O 1
ATOM 1540 N N . THR A 1 212 ? -14.082 -5.354 31.441 1.00 89.94 212 THR A N 1
ATOM 1541 C CA . THR A 1 212 ? -15.461 -5.689 31.044 1.00 89.94 212 THR A CA 1
ATOM 1542 C C . THR A 1 212 ? -15.647 -5.649 29.525 1.00 89.94 212 THR A C 1
ATOM 1544 O O . THR A 1 212 ? -16.320 -6.510 28.962 1.00 89.94 212 THR A O 1
ATOM 1547 N N . LEU A 1 213 ? -15.047 -4.664 28.848 1.00 91.31 213 LEU A N 1
ATOM 1548 C CA . LEU A 1 213 ? -15.078 -4.561 27.387 1.00 91.31 213 LEU A CA 1
ATOM 1549 C C . LEU A 1 213 ? -14.276 -5.686 26.722 1.00 91.31 213 LEU A C 1
ATOM 1551 O O . LEU A 1 213 ? -14.736 -6.246 25.726 1.00 91.31 213 LEU A O 1
ATOM 1555 N N . LEU A 1 214 ? -13.104 -6.027 27.271 1.00 91.69 214 LEU A N 1
ATOM 1556 C CA . LEU A 1 214 ? -12.286 -7.141 26.790 1.00 91.69 214 LEU A CA 1
ATOM 1557 C C . LEU A 1 214 ? -13.046 -8.467 26.897 1.00 91.69 214 LEU A C 1
ATOM 1559 O O . LEU A 1 214 ? -13.114 -9.196 25.911 1.00 91.69 214 LEU A O 1
ATOM 1563 N N . ASP A 1 215 ? -13.654 -8.757 28.047 1.00 91.62 215 ASP A N 1
ATOM 1564 C CA . ASP A 1 215 ? -14.409 -9.993 28.282 1.00 91.62 215 ASP A CA 1
ATOM 1565 C C . ASP A 1 215 ? -15.653 -10.105 27.398 1.00 91.62 215 ASP A C 1
ATOM 1567 O O . ASP A 1 215 ? -15.905 -11.162 26.806 1.00 91.62 215 ASP A O 1
ATOM 1571 N N . HIS A 1 216 ? -16.401 -9.006 27.244 1.00 91.62 216 HIS A N 1
ATOM 1572 C CA . HIS A 1 216 ? -17.563 -8.961 26.354 1.00 91.62 216 HIS A CA 1
ATOM 1573 C C . HIS A 1 216 ? -17.165 -9.329 24.922 1.00 91.62 216 HIS A C 1
ATOM 1575 O O . HIS A 1 216 ? -17.721 -10.250 24.333 1.00 91.62 216 HIS A O 1
ATOM 1581 N N . VAL A 1 217 ? -16.131 -8.679 24.382 1.00 93.69 217 VAL A N 1
ATOM 1582 C CA . VAL A 1 217 ? -15.670 -8.925 23.008 1.00 93.69 217 VAL A CA 1
ATOM 1583 C C . VAL A 1 217 ? -15.012 -10.300 22.850 1.00 93.69 217 VAL A C 1
ATOM 1585 O O . VAL A 1 217 ? -15.215 -10.960 21.835 1.00 93.69 217 VAL A O 1
ATOM 1588 N N . ARG A 1 218 ? -14.268 -10.780 23.851 1.00 93.50 218 ARG A N 1
ATOM 1589 C CA . ARG A 1 218 ? -13.617 -12.103 23.842 1.00 93.50 218 ARG A CA 1
ATOM 1590 C C . ARG A 1 218 ? -14.633 -13.247 23.791 1.00 93.50 218 ARG A C 1
ATOM 1592 O O . ARG A 1 218 ? -14.377 -14.280 23.168 1.00 93.50 218 ARG A O 1
ATOM 1599 N N . SER A 1 219 ? -15.778 -13.081 24.451 1.00 90.50 219 SER A N 1
ATOM 1600 C CA . SER A 1 219 ? -16.846 -14.085 24.456 1.00 90.50 219 SER A CA 1
ATOM 1601 C C . SER A 1 219 ? -17.703 -14.071 23.187 1.00 90.50 219 SER A C 1
ATOM 1603 O O . SER A 1 219 ? -18.294 -15.103 22.867 1.00 90.50 219 SER A O 1
ATOM 1605 N N . ALA A 1 220 ? -17.674 -12.976 22.423 1.00 92.25 220 ALA A N 1
ATOM 1606 C CA . ALA A 1 220 ? -18.528 -12.792 21.262 1.00 92.25 220 ALA A CA 1
ATOM 1607 C C . ALA A 1 220 ? -18.233 -13.755 20.098 1.00 92.25 220 ALA A C 1
ATOM 1609 O O . ALA A 1 220 ? -17.110 -14.249 19.907 1.00 92.25 220 ALA A O 1
ATOM 1610 N N . ARG A 1 221 ? -19.259 -14.030 19.289 1.00 94.00 221 ARG A N 1
ATOM 1611 C CA . ARG A 1 221 ? -19.181 -14.841 18.066 1.00 94.00 221 ARG A CA 1
ATOM 1612 C C . ARG A 1 221 ? -19.699 -14.093 16.848 1.00 94.00 221 ARG A C 1
ATOM 1614 O O . ARG A 1 221 ? -20.708 -13.399 16.891 1.00 94.00 221 ARG A O 1
ATOM 1621 N N . PHE A 1 222 ? -19.033 -14.298 15.722 1.00 94.25 222 PHE A N 1
ATOM 1622 C CA . PHE A 1 222 ? -19.359 -13.651 14.460 1.00 94.25 222 PHE A CA 1
ATOM 1623 C C . PHE A 1 222 ? -19.575 -14.696 13.369 1.00 94.25 222 PHE A C 1
ATOM 1625 O O . PHE A 1 222 ? -19.052 -15.808 13.428 1.00 94.25 222 PHE A O 1
ATOM 1632 N N . SER A 1 223 ? -20.321 -14.340 12.328 1.00 93.88 223 SER A N 1
ATOM 1633 C CA . SER A 1 223 ? -20.200 -15.031 11.051 1.00 93.88 223 SER A CA 1
ATOM 1634 C C . SER A 1 223 ? -18.802 -14.777 10.486 1.00 93.88 223 SER A C 1
ATOM 1636 O O . SER A 1 223 ? -18.300 -13.655 10.551 1.00 93.88 223 SER A O 1
ATOM 1638 N N . ALA A 1 224 ? -18.179 -15.796 9.896 1.00 92.06 224 ALA A N 1
ATOM 1639 C CA . ALA A 1 224 ? -16.892 -15.626 9.231 1.00 92.06 224 ALA A CA 1
ATOM 1640 C C . ALA A 1 224 ? -16.994 -14.613 8.077 1.00 92.06 224 ALA A C 1
ATOM 1642 O O . ALA A 1 224 ? -17.936 -14.670 7.278 1.00 92.06 224 ALA A O 1
ATOM 1643 N N . GLY A 1 225 ? -16.007 -13.721 7.974 1.00 91.94 225 GLY A N 1
ATOM 1644 C CA . GLY A 1 225 ? -15.836 -12.883 6.791 1.00 91.94 225 GLY A CA 1
ATOM 1645 C C . GLY A 1 225 ? -15.410 -13.738 5.601 1.00 91.94 225 GLY A C 1
ATOM 1646 O O . GLY A 1 225 ? -14.645 -14.687 5.786 1.00 91.94 225 GLY A O 1
ATOM 1647 N N . ARG A 1 226 ? -15.895 -13.437 4.391 1.00 91.06 226 ARG A N 1
ATOM 1648 C CA . ARG A 1 226 ? -15.558 -14.216 3.191 1.00 91.06 226 ARG A CA 1
ATOM 1649 C C . ARG A 1 226 ? -15.084 -13.384 2.010 1.00 91.06 226 ARG A C 1
ATOM 1651 O O . ARG A 1 226 ? -15.636 -12.321 1.741 1.00 91.06 226 ARG A O 1
ATOM 1658 N N . VAL A 1 227 ? -14.122 -13.944 1.276 1.00 88.06 227 VAL A N 1
ATOM 1659 C CA . VAL A 1 227 ? -13.666 -13.498 -0.050 1.00 88.06 227 VAL A CA 1
ATOM 1660 C C . VAL A 1 227 ? -13.632 -14.704 -0.971 1.00 88.06 227 VAL A C 1
ATOM 1662 O O . VAL A 1 227 ? -13.034 -15.726 -0.635 1.00 88.06 227 VAL A O 1
ATOM 1665 N N . GLN A 1 228 ? -14.301 -14.610 -2.112 1.00 84.19 228 GLN A N 1
ATOM 1666 C CA . GLN A 1 228 ? -14.530 -15.699 -3.057 1.00 84.19 228 GLN A CA 1
ATOM 1667 C C . GLN A 1 228 ? -15.032 -16.976 -2.354 1.00 84.19 228 GLN A C 1
ATOM 1669 O O . GLN A 1 228 ? -14.584 -18.085 -2.632 1.00 84.19 228 GLN A O 1
ATOM 1674 N N . GLY A 1 229 ? -15.916 -16.811 -1.361 1.00 84.75 229 GLY A N 1
ATOM 1675 C CA . GLY A 1 229 ? -16.460 -17.907 -0.546 1.00 84.75 229 GLY A CA 1
ATOM 1676 C C . GLY A 1 229 ? -15.518 -18.505 0.515 1.00 84.75 229 GLY A C 1
ATOM 1677 O O . GLY A 1 229 ? -15.955 -19.353 1.295 1.00 84.75 229 GLY A O 1
ATOM 1678 N N . ARG A 1 230 ? -14.258 -18.061 0.614 1.00 86.50 230 ARG A N 1
ATOM 1679 C CA . ARG A 1 230 ? -13.275 -18.551 1.600 1.00 86.50 230 ARG A CA 1
ATOM 1680 C C . ARG A 1 230 ? -13.310 -17.703 2.867 1.00 86.50 230 ARG A C 1
ATOM 1682 O O . ARG A 1 230 ? -13.360 -16.482 2.769 1.00 86.50 230 ARG A O 1
ATOM 1689 N N . GLY A 1 231 ? -13.263 -18.340 4.039 1.00 89.12 231 GLY A N 1
ATOM 1690 C CA . GLY A 1 231 ? -13.171 -17.644 5.327 1.00 89.12 231 GLY A CA 1
ATOM 1691 C C . GLY A 1 231 ? -11.843 -16.896 5.468 1.00 89.12 231 GLY A C 1
ATOM 1692 O O . GLY A 1 231 ? -10.789 -17.486 5.234 1.00 89.12 231 GLY A O 1
ATOM 1693 N N . VAL A 1 232 ? -11.886 -15.622 5.858 1.00 90.38 232 VAL A N 1
ATOM 1694 C CA . VAL A 1 232 ? -10.704 -14.755 6.012 1.00 90.38 232 VAL A CA 1
ATOM 1695 C C . VAL A 1 232 ? -10.673 -14.090 7.385 1.00 90.38 232 VAL A C 1
ATOM 1697 O O . VAL A 1 232 ? -11.708 -13.943 8.034 1.00 90.38 232 VAL A O 1
ATOM 1700 N N . ARG A 1 233 ? -9.480 -13.669 7.817 1.00 92.62 233 ARG A N 1
ATOM 1701 C CA . ARG A 1 233 ? -9.294 -12.881 9.041 1.00 92.62 233 ARG A CA 1
ATOM 1702 C C . ARG A 1 233 ? -9.652 -11.422 8.774 1.00 92.62 233 ARG A C 1
ATOM 1704 O O . ARG A 1 233 ? -9.250 -10.868 7.750 1.00 92.62 233 ARG A O 1
ATOM 1711 N N . VAL A 1 234 ? -10.380 -10.786 9.686 1.00 93.38 234 VAL A N 1
ATOM 1712 C CA . VAL A 1 234 ? -10.877 -9.415 9.501 1.00 93.38 234 VAL A CA 1
ATOM 1713 C C . VAL A 1 234 ? -10.679 -8.585 10.766 1.00 93.38 234 VAL A C 1
ATOM 1715 O O . VAL A 1 234 ? -11.216 -8.921 11.817 1.00 93.38 234 VAL A O 1
ATOM 1718 N N . VAL A 1 235 ? -9.953 -7.469 10.664 1.00 93.62 235 VAL A N 1
ATOM 1719 C CA . VAL A 1 235 ? -9.946 -6.402 11.668 1.00 93.62 235 VAL A CA 1
ATOM 1720 C C . VAL A 1 235 ? -11.299 -5.697 11.644 1.00 93.62 235 VAL A C 1
ATOM 1722 O O . VAL A 1 235 ? -11.685 -5.088 10.645 1.00 93.62 235 VAL A O 1
ATOM 1725 N N . MET A 1 236 ? -11.990 -5.738 12.771 1.00 92.19 236 MET A N 1
ATOM 1726 C CA . MET A 1 236 ? -13.263 -5.076 13.017 1.00 92.19 236 MET A CA 1
ATOM 1727 C C . MET A 1 236 ? -13.076 -3.943 14.023 1.00 92.19 236 MET A C 1
ATOM 1729 O O . MET A 1 236 ? -12.193 -3.994 14.881 1.00 92.19 236 MET A O 1
ATOM 1733 N N . GLN A 1 237 ? -13.942 -2.934 13.950 1.00 91.88 237 GLN A N 1
ATOM 1734 C CA . GLN A 1 237 ? -14.133 -1.965 15.025 1.00 91.88 237 GLN A CA 1
ATOM 1735 C C . GLN A 1 237 ? -15.605 -1.963 15.421 1.00 91.88 237 GLN A C 1
ATOM 1737 O O . GLN A 1 237 ? -16.457 -1.514 14.658 1.00 91.88 237 GLN A O 1
ATOM 1742 N N . TRP A 1 238 ? -15.901 -2.472 16.612 1.00 91.19 238 TRP A N 1
ATOM 1743 C CA . TRP A 1 238 ? -17.264 -2.592 17.106 1.00 91.19 238 TRP A CA 1
ATOM 1744 C C . TRP A 1 238 ? -17.608 -1.419 18.015 1.00 91.19 238 TRP A C 1
ATOM 1746 O O . TRP A 1 238 ? -16.876 -1.097 18.957 1.00 91.19 238 TRP A O 1
ATOM 1756 N N . ARG A 1 239 ? -18.722 -0.760 17.700 1.00 91.88 239 ARG A N 1
ATOM 1757 C CA . ARG A 1 239 ? -19.280 0.335 18.482 1.00 91.88 239 ARG A CA 1
ATOM 1758 C C . ARG A 1 239 ? -20.243 -0.238 19.513 1.00 91.88 239 ARG A C 1
ATOM 1760 O O . ARG A 1 239 ? -21.355 -0.620 19.172 1.00 91.88 239 ARG A O 1
ATOM 1767 N N . LEU A 1 240 ? -19.817 -0.264 20.768 1.00 90.50 240 LEU A N 1
ATOM 1768 C CA . LEU A 1 240 ? -20.604 -0.789 21.875 1.00 90.50 240 LEU A CA 1
ATOM 1769 C C . LEU A 1 240 ? -21.314 0.348 22.609 1.00 90.50 240 LEU A C 1
ATOM 1771 O O . LEU A 1 240 ? -20.701 1.356 22.963 1.00 90.50 240 LEU A O 1
ATOM 1775 N N . THR A 1 241 ? -22.606 0.171 22.864 1.00 90.00 241 THR A N 1
ATOM 1776 C CA . THR A 1 241 ? -23.410 1.057 23.704 1.00 90.00 241 THR A CA 1
ATOM 1777 C C . THR A 1 241 ? -23.350 0.576 25.145 1.00 90.00 241 THR A C 1
ATOM 1779 O O . THR A 1 241 ? -23.752 -0.539 25.468 1.00 90.00 241 THR A O 1
ATOM 1782 N N . LEU A 1 242 ? -22.859 1.425 26.035 1.00 88.06 242 LEU A N 1
ATOM 1783 C CA . LEU A 1 242 ? -22.759 1.146 27.458 1.00 88.06 242 LEU A CA 1
ATOM 1784 C C . LEU A 1 242 ? -24.029 1.621 28.148 1.00 88.06 242 LEU A C 1
ATOM 1786 O O . LEU A 1 242 ? -24.391 2.795 28.046 1.00 88.06 242 LEU A O 1
ATOM 1790 N N . ARG A 1 243 ? -24.694 0.717 28.867 1.00 81.94 243 ARG A N 1
ATOM 1791 C CA . ARG A 1 243 ? -25.854 1.045 29.702 1.00 81.94 243 ARG A CA 1
ATOM 1792 C C . ARG A 1 243 ? -25.553 0.683 31.147 1.00 81.94 243 ARG A C 1
ATOM 1794 O O . ARG A 1 243 ? -25.105 -0.429 31.422 1.00 81.94 243 ARG A O 1
ATOM 1801 N N . SER A 1 244 ? -25.795 1.614 32.062 1.00 77.31 244 SER A N 1
ATOM 1802 C CA . SER A 1 244 ? -25.774 1.311 33.490 1.00 77.31 244 SER A CA 1
ATOM 1803 C C . SER A 1 244 ? -26.925 0.361 33.818 1.00 77.31 244 SER A C 1
ATOM 1805 O O . SER A 1 244 ? -28.034 0.543 33.306 1.00 77.31 244 SER A O 1
ATOM 1807 N N . ARG A 1 245 ? -26.650 -0.656 34.637 1.00 66.88 245 ARG A N 1
ATOM 1808 C CA . ARG A 1 245 ? -27.713 -1.392 35.332 1.00 66.88 245 ARG A CA 1
ATOM 1809 C C . ARG A 1 245 ? -28.331 -0.551 36.435 1.00 66.88 245 ARG A C 1
ATOM 1811 O O . ARG A 1 245 ? -27.582 0.264 37.018 1.00 66.88 245 ARG A O 1
#

Secondary structure (DSSP, 8-state):
--------------THHHHHHHHHHHHHHHHHHHHTT-HHHHHHHHHHHHSTTS---HHHHHHHHHHHHHHHHHTT-HHHHHHHHHHHHHH-TT---TTHHHH-HHHHHHHHHHHHHHHS-TTS--HHHHHHHHHH-S-TTPEEEESSSB-S-SB---BPTT--SEEEE--BTTB----EEEEEEEEE-TTSBB-GGG-EEEE-S-GGGHHHHHHHHHH-BBPPEEETTEEEEEEEEEEEEEEE-

Sequence (245 aa):
MVAGLALALELGVTPGVAGQARAADLVTAARAQLGAGNVDSGLVLLGLVLDSRTVATERDRVNALVWRGVLQYFKGRDSLAHESFRNALVMDPRLEVGGLVQIDSFLAADFEAVRRSVRLPPTAQRPSAALARLAAGPPLDTVYSCIPECRGLDQPPRPLAGESETVTVRSGAASPIMGGIALVRFVVDSTGRVEPASIAVVASPSPALQETLLDHVRSARFSAGRVQGRGVRVVMQWRLTLRSR

Foldseek 3Di:
DDDDDDPPPPPPPPVQPVLAVQLVVLLVVLVVCVVVVNLVSSLVSLVQSCPPPGRHDLVSVLSSLQSNLVSCVVVVNNVSSLVSLLVSCVSPLPDDDPCQVVVPVVSVVSSVVSSVVNPPDCVVPDVVVVVVCVVVDPDQQDEFECVVHRPQWPAAKDWDPPLDLEQEDEADPVHGDDKDKWKWKFKQHLQFATDLVGIDTPDDPDPVCVVVVSVSNNPTGIHFTHHPRGGHIYIDIRIHIYDYD

pLDDT: mean 81.17, std 15.69, range [36.41, 96.81]